Protein AF-A0A536H0C2-F1 (afdb_monomer_lite)

Sequence (198 aa):
MSSLLDKSLLNQEHESPGETRFRMLYVLREFGLEQLDAEGEGTATREAHAAYYLRLSEEANSQLHGCEQKGWRNQLEHEHDNLRAALNWWLEQANAPEAAERALRLWWALAQSRFKQPCYREGYTNVKRILAVRAGVAEAMQVKALLYAAAVLRSVDEVEQAEPLIQEALALARQMGDLPGIAFAVQNLGGVAVDQDR

Secondary structure (DSSP, 8-state):
-HHHHTTT-EEEEEEETTEEEEEEPHHHHHHHHHHHHHTT-HHHHHHHHHHHHHHHHHHHHHHTTSTTHHHHHHHHHHTHHHHHHHHHHHHHTTTSHHHHHHHHHHHHHHHHTT-----GGGGHHHHHHHHHHGGGS-HHHHHHHHHHHHHHHHHTT-HHHHHHHHHHHHHHHHHHT-HHHHHHHHHHHHHHHHHHT-

Structure (mmCIF, N/CA/C/O backbone):
data_AF-A0A536H0C2-F1
#
_entry.id   AF-A0A536H0C2-F1
#
loop_
_atom_site.group_PDB
_atom_site.id
_atom_site.type_symbol
_atom_site.label_atom_id
_atom_site.label_alt_id
_atom_site.label_comp_id
_atom_site.label_asym_id
_atom_site.label_entity_id
_atom_site.label_seq_id
_atom_site.pdbx_PDB_ins_code
_atom_site.Cartn_x
_atom_site.Cartn_y
_atom_site.Cartn_z
_atom_site.occupancy
_atom_site.B_iso_or_equiv
_atom_site.auth_seq_id
_atom_site.auth_comp_id
_atom_site.auth_asym_id
_atom_site.auth_atom_id
_atom_site.pdbx_PDB_model_num
ATOM 1 N N . MET A 1 1 ? -5.889 5.621 33.811 1.00 44.50 1 MET A N 1
ATOM 2 C CA . MET A 1 1 ? -4.822 4.881 33.100 1.00 44.50 1 MET A CA 1
ATOM 3 C C . MET A 1 1 ? -4.037 3.915 33.999 1.00 44.50 1 MET A C 1
ATOM 5 O O . MET A 1 1 ? -3.565 2.925 33.466 1.00 44.50 1 MET A O 1
ATOM 9 N N . SER A 1 2 ? -3.968 4.086 35.332 1.00 44.28 2 SER A N 1
ATOM 10 C CA . SER A 1 2 ? -3.276 3.117 36.215 1.00 44.28 2 SER A CA 1
ATOM 11 C C . SER A 1 2 ? -3.923 1.726 36.335 1.00 44.28 2 SER A C 1
ATOM 13 O O . SER A 1 2 ? -3.202 0.755 36.511 1.00 44.28 2 SER A O 1
ATOM 15 N N . SER A 1 3 ? -5.249 1.572 36.190 1.00 46.84 3 SER A N 1
ATOM 16 C CA . SER A 1 3 ? -5.895 0.269 36.466 1.00 46.84 3 SER A CA 1
ATOM 17 C C . SER A 1 3 ? -5.702 -0.810 35.386 1.00 46.84 3 SER A C 1
ATOM 19 O O . SER A 1 3 ? -6.022 -1.971 35.636 1.00 46.84 3 SER A O 1
ATOM 21 N N . LEU A 1 4 ? -5.189 -0.453 34.200 1.00 49.72 4 LEU A N 1
ATOM 22 C CA . LEU A 1 4 ? -4.886 -1.407 33.120 1.00 49.72 4 LEU A CA 1
ATOM 23 C C . LEU A 1 4 ? -3.462 -1.981 33.224 1.00 49.72 4 LEU A C 1
ATOM 25 O O . LEU A 1 4 ? -3.242 -3.123 32.827 1.00 49.72 4 LEU A O 1
ATOM 29 N N . LEU A 1 5 ? -2.528 -1.223 33.811 1.00 49.69 5 LEU A N 1
ATOM 30 C CA . LEU A 1 5 ? -1.167 -1.677 34.121 1.00 49.69 5 LEU A CA 1
ATOM 31 C C . LEU A 1 5 ? -1.160 -2.685 35.283 1.00 49.69 5 LEU A C 1
ATOM 33 O O . LEU A 1 5 ? -0.494 -3.713 35.197 1.00 49.69 5 LEU A O 1
ATOM 37 N N . ASP A 1 6 ? -1.990 -2.460 36.307 1.00 46.84 6 ASP A N 1
ATOM 38 C CA . ASP A 1 6 ? -2.086 -3.335 37.491 1.00 46.84 6 ASP A CA 1
ATOM 39 C C . ASP A 1 6 ? -2.669 -4.732 37.208 1.00 46.84 6 ASP A C 1
ATOM 41 O O . ASP A 1 6 ? -2.582 -5.624 38.050 1.00 46.84 6 ASP A O 1
ATOM 45 N N . LYS A 1 7 ? -3.266 -4.953 36.028 1.00 47.22 7 LYS A N 1
ATOM 46 C CA . LYS A 1 7 ? -3.882 -6.240 35.654 1.00 47.22 7 LYS A CA 1
ATOM 47 C C . LYS A 1 7 ? -3.058 -7.076 34.671 1.00 47.22 7 LYS A 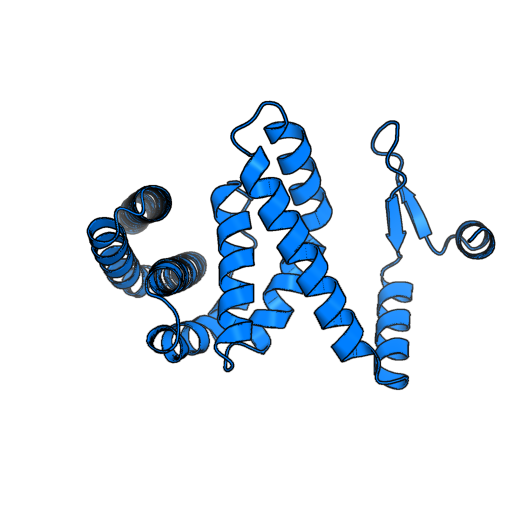C 1
ATOM 49 O O . LYS A 1 7 ? -3.547 -8.107 34.222 1.00 47.22 7 LYS A O 1
ATOM 54 N N . SER A 1 8 ? -1.829 -6.665 34.335 1.00 52.94 8 SER A N 1
ATOM 55 C CA . SER A 1 8 ? -0.966 -7.382 33.373 1.00 52.94 8 SER A CA 1
ATOM 56 C C . SER A 1 8 ? -1.607 -7.558 31.978 1.00 52.94 8 SER A C 1
ATOM 58 O O . SER A 1 8 ? -1.300 -8.489 31.240 1.00 52.94 8 SER A O 1
ATOM 60 N N . LEU A 1 9 ? -2.534 -6.661 31.611 1.00 52.28 9 LEU A N 1
ATOM 61 C CA . LEU A 1 9 ? -3.263 -6.693 30.331 1.00 52.28 9 LEU A CA 1
ATOM 62 C C . LEU A 1 9 ? -2.503 -5.949 29.213 1.00 52.28 9 LEU A C 1
ATOM 64 O O . LEU A 1 9 ? -2.776 -6.138 28.028 1.00 52.28 9 LEU A O 1
ATOM 68 N N . LEU A 1 10 ? -1.531 -5.117 29.590 1.00 54.34 10 LEU A N 1
ATOM 69 C CA . LEU A 1 10 ? -0.637 -4.390 28.697 1.00 54.34 10 LEU A CA 1
ATOM 70 C C . LEU A 1 10 ? 0.802 -4.631 29.156 1.00 54.34 10 LEU A C 1
ATOM 72 O O . LEU A 1 10 ? 1.128 -4.364 30.313 1.00 54.34 10 LEU A O 1
ATOM 76 N N . ASN A 1 11 ? 1.659 -5.103 28.256 1.00 57.19 11 ASN A N 1
ATOM 77 C CA . ASN A 1 11 ? 3.092 -5.176 28.512 1.00 57.19 11 ASN A CA 1
ATOM 78 C C . ASN A 1 11 ? 3.717 -3.830 28.165 1.00 57.19 11 ASN A C 1
ATOM 80 O O . ASN A 1 11 ? 3.627 -3.380 27.022 1.00 57.19 11 ASN A O 1
ATOM 84 N N . GLN A 1 12 ? 4.328 -3.188 29.156 1.00 58.88 12 GLN A N 1
ATOM 85 C CA . GLN A 1 12 ? 5.111 -1.981 28.944 1.00 58.88 12 GLN A CA 1
ATOM 86 C C . GLN A 1 12 ? 6.481 -2.384 28.391 1.00 58.88 12 GLN A C 1
ATOM 88 O O . GLN A 1 12 ? 7.277 -3.006 29.093 1.00 58.88 12 GLN A O 1
ATOM 93 N N . GLU A 1 13 ? 6.745 -2.065 27.129 1.00 58.94 13 GLU A N 1
ATOM 94 C CA . GLU A 1 13 ? 8.053 -2.283 26.511 1.00 58.94 13 GLU A CA 1
ATOM 95 C C . GLU A 1 13 ? 8.853 -0.973 26.606 1.00 58.94 13 GLU A C 1
ATOM 97 O O . GLU A 1 13 ? 8.423 0.084 26.137 1.00 58.94 13 GLU A O 1
ATOM 102 N N . HIS A 1 14 ? 10.003 -1.032 27.286 1.00 53.38 14 HIS A N 1
ATOM 103 C CA . HIS A 1 14 ? 10.960 0.070 27.389 1.00 53.38 14 HIS A CA 1
ATOM 104 C C . HIS A 1 14 ? 12.070 -0.137 26.355 1.00 53.38 14 HIS A C 1
ATOM 106 O O . HIS A 1 14 ? 13.132 -0.666 26.675 1.00 53.38 14 HIS A O 1
ATOM 112 N N . GLU A 1 15 ? 11.819 0.246 25.105 1.00 54.66 15 GLU A N 1
ATOM 113 C CA . GLU A 1 15 ? 12.792 0.064 24.017 1.00 54.66 15 GLU A CA 1
ATOM 114 C C . GLU A 1 15 ? 13.787 1.234 23.890 1.00 54.66 15 GLU A C 1
ATOM 116 O O . GLU A 1 15 ? 14.869 1.061 23.331 1.00 54.66 15 GLU A O 1
ATOM 121 N N . SER A 1 16 ? 13.482 2.424 24.430 1.00 50.09 16 SER A N 1
ATOM 122 C CA . SER A 1 16 ? 14.391 3.588 24.456 1.00 50.09 16 SER A CA 1
ATOM 123 C C . SER A 1 16 ? 13.986 4.637 25.508 1.00 50.09 16 SER A C 1
ATOM 125 O O . SER A 1 16 ? 12.831 4.657 25.941 1.00 50.09 16 SER A O 1
ATOM 127 N N . PRO A 1 17 ? 14.898 5.533 25.948 1.00 41.31 17 PRO A N 1
ATOM 128 C CA . PRO A 1 17 ? 14.557 6.586 26.901 1.00 41.31 17 PRO A CA 1
ATOM 129 C C . PRO A 1 17 ? 13.580 7.581 26.256 1.00 41.31 17 PRO A C 1
ATOM 131 O O . PRO A 1 17 ? 13.972 8.351 25.386 1.00 41.31 17 PRO A O 1
ATOM 134 N N . GLY A 1 18 ? 12.316 7.568 26.688 1.00 53.44 18 GLY A N 1
ATOM 135 C CA . GLY A 1 18 ? 11.298 8.552 26.291 1.00 53.44 18 GLY A CA 1
ATOM 136 C C . GLY A 1 18 ? 10.056 7.983 25.602 1.00 53.44 18 GLY A C 1
ATOM 137 O O . GLY A 1 18 ? 9.013 8.628 25.652 1.00 53.44 18 GLY A O 1
ATOM 138 N N . GLU A 1 19 ? 10.110 6.768 25.050 1.00 51.31 19 GLU A N 1
ATOM 139 C CA . GLU A 1 19 ? 8.932 6.101 24.480 1.00 51.31 19 GLU A CA 1
ATOM 140 C C . GLU A 1 19 ? 8.457 4.979 25.402 1.00 51.31 19 GLU A C 1
ATOM 142 O O . GLU A 1 19 ? 9.145 3.988 25.636 1.00 51.31 19 GLU A O 1
ATOM 147 N N . THR A 1 20 ? 7.258 5.157 25.956 1.00 53.91 20 THR A N 1
ATOM 148 C CA . THR A 1 20 ? 6.536 4.084 26.638 1.00 53.91 20 THR A CA 1
ATOM 149 C C . THR A 1 20 ? 5.579 3.459 25.640 1.00 53.91 20 THR A C 1
ATOM 151 O O . THR A 1 20 ? 4.589 4.088 25.264 1.00 53.91 20 THR A O 1
ATOM 154 N N . ARG A 1 21 ? 5.862 2.223 25.226 1.00 61.22 21 ARG A N 1
ATOM 155 C CA . ARG A 1 21 ? 4.958 1.446 24.379 1.00 61.22 21 ARG A CA 1
ATOM 156 C C . ARG A 1 21 ? 4.201 0.422 25.198 1.00 61.22 21 ARG A C 1
ATOM 158 O O . ARG A 1 21 ? 4.721 -0.146 26.156 1.00 61.22 21 ARG A O 1
ATOM 165 N N . PHE A 1 22 ? 2.962 0.192 24.790 1.00 62.91 22 PHE A N 1
ATOM 166 C CA . PHE A 1 22 ? 2.101 -0.818 25.377 1.00 62.91 22 PHE A CA 1
ATOM 167 C C . PHE A 1 22 ? 1.797 -1.866 24.319 1.00 62.91 22 PHE A C 1
ATOM 169 O O . PHE A 1 22 ? 1.131 -1.573 23.328 1.00 62.91 22 PHE A O 1
ATOM 176 N N . ARG A 1 23 ? 2.247 -3.099 24.543 1.00 66.62 23 ARG A N 1
ATOM 177 C CA . ARG A 1 23 ? 1.815 -4.241 23.745 1.00 66.62 23 ARG A CA 1
ATOM 178 C C . ARG A 1 23 ? 0.614 -4.886 24.415 1.00 66.62 23 ARG A C 1
ATOM 180 O O . ARG A 1 23 ? 0.699 -5.347 25.553 1.00 66.62 23 ARG A O 1
ATOM 187 N N . MET A 1 24 ? -0.510 -4.917 23.712 1.00 69.06 24 MET A N 1
ATOM 188 C CA . MET A 1 24 ? -1.701 -5.623 24.175 1.00 69.06 24 MET A CA 1
ATOM 189 C C . MET A 1 24 ? -1.556 -7.123 23.899 1.00 69.06 24 MET A C 1
ATOM 191 O O . MET A 1 24 ? -1.081 -7.519 22.832 1.00 69.06 24 MET A O 1
ATOM 195 N N . LEU A 1 25 ? -1.954 -7.972 24.851 1.00 74.00 25 LEU A N 1
ATOM 196 C CA . LEU A 1 25 ? -2.008 -9.416 24.606 1.00 74.00 25 LEU A CA 1
ATOM 197 C C . LEU A 1 25 ? -3.056 -9.715 23.528 1.00 74.00 25 LEU A C 1
ATOM 199 O O . LEU A 1 25 ? -4.128 -9.111 23.516 1.00 74.00 25 LEU A O 1
ATOM 203 N N . TYR A 1 26 ? -2.769 -10.695 22.670 1.00 67.38 26 TYR A N 1
ATOM 204 C CA . TYR A 1 26 ? -3.636 -11.092 21.555 1.00 67.38 26 TYR A CA 1
ATOM 205 C C . TYR A 1 26 ? -5.107 -11.282 21.972 1.00 67.38 26 TYR A C 1
ATOM 207 O O . TYR A 1 26 ? -5.998 -10.732 21.340 1.00 67.38 26 TYR A O 1
ATOM 215 N N . VAL A 1 27 ? -5.357 -11.952 23.100 1.00 70.62 27 VAL A N 1
ATOM 216 C CA . VAL A 1 27 ? -6.717 -12.232 23.601 1.00 70.62 27 VAL A CA 1
ATOM 217 C C . VAL A 1 27 ? -7.501 -10.959 23.949 1.00 70.62 27 VAL A C 1
ATOM 219 O O . VAL A 1 27 ? -8.699 -10.884 23.706 1.00 70.62 27 VAL A O 1
ATOM 222 N N . LEU A 1 28 ? -6.837 -9.934 24.490 1.00 74.31 28 LEU A N 1
ATOM 223 C CA . LEU A 1 28 ? -7.481 -8.648 24.788 1.00 74.31 28 LEU A CA 1
ATOM 224 C C . LEU A 1 28 ? -7.745 -7.833 23.531 1.00 74.31 28 LEU A C 1
ATOM 226 O O . LEU A 1 28 ? -8.726 -7.097 23.488 1.00 74.31 28 LEU A O 1
ATOM 230 N N . ARG A 1 29 ? -6.882 -7.965 22.521 1.00 74.56 29 ARG A N 1
ATOM 231 C CA . ARG A 1 29 ? -7.095 -7.334 21.222 1.00 74.56 29 ARG A CA 1
ATOM 232 C C . ARG A 1 29 ? -8.330 -7.917 20.543 1.00 74.56 29 ARG A C 1
ATOM 234 O O . ARG A 1 29 ? -9.166 -7.142 20.102 1.00 74.56 29 ARG A O 1
ATOM 241 N N . GLU A 1 30 ? -8.455 -9.243 20.507 1.00 74.94 30 GLU A N 1
ATOM 242 C CA . GLU A 1 30 ? -9.633 -9.918 19.943 1.00 74.94 30 GLU A CA 1
ATOM 243 C C . GLU A 1 30 ? -10.906 -9.495 20.682 1.00 74.94 30 GLU A C 1
ATOM 245 O O . GLU A 1 30 ? -11.841 -9.013 20.054 1.00 74.94 30 GLU A O 1
ATOM 250 N N . PHE A 1 31 ? -10.898 -9.534 22.020 1.00 76.06 31 PHE A N 1
ATOM 251 C CA . PHE A 1 31 ? -12.035 -9.072 22.818 1.00 76.06 31 PHE A CA 1
ATOM 252 C C . PHE A 1 31 ? -12.370 -7.593 22.565 1.00 76.06 31 PHE A C 1
ATOM 254 O O . PHE A 1 31 ? -13.531 -7.229 22.423 1.00 76.06 31 PHE A O 1
ATOM 261 N N . GLY A 1 32 ? -11.364 -6.719 22.476 1.00 78.38 32 GLY A N 1
ATOM 262 C CA . GLY A 1 32 ? -11.572 -5.305 22.165 1.00 78.38 32 GLY A CA 1
ATOM 263 C C . GLY A 1 32 ? -12.182 -5.086 20.779 1.00 78.38 32 GLY A C 1
ATOM 264 O O . GLY A 1 32 ? -13.056 -4.237 20.630 1.00 78.38 32 GLY A O 1
ATOM 265 N N . LEU A 1 33 ? -11.760 -5.861 19.777 1.00 79.94 33 LEU A N 1
ATOM 266 C CA . LEU A 1 33 ? -12.337 -5.822 18.432 1.00 79.94 33 LEU A CA 1
ATOM 267 C C . LEU A 1 33 ? -13.788 -6.318 18.428 1.00 79.94 33 LEU A C 1
ATOM 269 O O . LEU A 1 33 ? -14.642 -5.653 17.848 1.00 79.94 33 LEU A O 1
ATOM 273 N N . GLU A 1 34 ? -14.081 -7.416 19.128 1.00 80.75 34 GLU A N 1
ATOM 274 C CA . GLU A 1 34 ? -15.447 -7.931 19.292 1.00 80.75 34 GLU A CA 1
ATOM 275 C C . GLU A 1 34 ? -16.366 -6.903 19.960 1.00 80.75 34 GLU A C 1
ATOM 277 O O . GLU A 1 34 ? -17.490 -6.694 19.508 1.00 80.75 34 GLU A O 1
ATOM 282 N N . GLN A 1 35 ? -15.882 -6.213 20.997 1.00 85.19 35 GLN A N 1
ATOM 283 C CA . GLN A 1 35 ? -16.644 -5.162 21.672 1.00 85.19 35 GLN A CA 1
ATOM 284 C C . GLN A 1 35 ? -16.890 -3.954 20.762 1.00 85.19 35 GLN A C 1
ATOM 286 O O . GLN A 1 35 ? -18.015 -3.465 20.698 1.00 85.19 35 GLN A O 1
ATOM 291 N N . LEU A 1 36 ? -15.876 -3.503 20.016 1.00 86.38 36 LEU A N 1
ATOM 292 C CA . LEU A 1 36 ? -16.033 -2.414 19.048 1.00 86.38 36 LEU A CA 1
ATOM 293 C C . LEU A 1 36 ? -17.045 -2.764 17.953 1.00 86.38 36 LEU A C 1
ATOM 295 O O . LEU A 1 36 ? -17.821 -1.905 17.538 1.00 86.38 36 LEU A O 1
ATOM 299 N N . ASP A 1 37 ? -17.045 -4.007 17.473 1.00 85.12 37 ASP A N 1
ATOM 300 C CA . ASP A 1 37 ? -18.019 -4.461 16.482 1.00 85.12 37 ASP A CA 1
ATOM 301 C C . ASP A 1 37 ? -19.426 -4.591 17.104 1.00 85.12 37 ASP A C 1
ATOM 303 O O . ASP A 1 37 ? -20.404 -4.178 16.480 1.00 85.12 37 ASP A O 1
ATOM 307 N N . ALA A 1 38 ? -19.544 -5.065 18.351 1.00 85.00 38 ALA A N 1
ATOM 308 C CA . A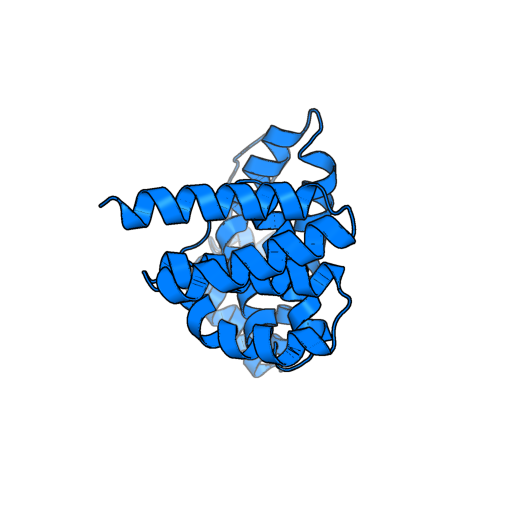LA A 1 38 ? -20.814 -5.141 19.082 1.00 85.00 38 ALA A CA 1
ATOM 309 C C . ALA A 1 38 ? -21.434 -3.759 19.365 1.00 85.00 38 ALA A C 1
ATOM 311 O O . ALA A 1 38 ? -22.657 -3.614 19.348 1.00 85.00 38 ALA A O 1
ATOM 312 N N . GLU A 1 39 ? -20.601 -2.744 19.594 1.00 89.38 39 GLU A N 1
ATOM 313 C CA . GLU A 1 39 ? -21.014 -1.352 19.816 1.00 89.38 39 GLU A CA 1
ATOM 314 C C . GLU A 1 39 ? -21.175 -0.562 18.500 1.00 89.38 39 GLU A C 1
ATOM 316 O O . GLU A 1 39 ? -21.637 0.578 18.505 1.00 89.38 39 GLU A O 1
ATOM 321 N N . GLY A 1 40 ? -20.851 -1.170 17.351 1.00 87.38 40 GLY A N 1
ATOM 322 C CA . GLY A 1 40 ? -20.954 -0.543 16.029 1.00 87.38 40 GLY A CA 1
ATOM 323 C C . GLY A 1 40 ? -19.854 0.484 15.724 1.00 87.38 40 GLY A C 1
ATOM 324 O O . GLY A 1 40 ? -19.921 1.178 14.709 1.00 87.38 40 GLY A O 1
ATOM 325 N N . GLU A 1 41 ? -18.824 0.573 16.565 1.00 90.31 41 GLU A N 1
ATOM 326 C CA . GLU A 1 41 ? -17.703 1.508 16.430 1.00 90.31 41 GLU A CA 1
ATOM 327 C C . GLU A 1 41 ? -16.553 0.955 15.572 1.00 90.31 41 GLU A C 1
ATOM 329 O O . GLU A 1 41 ? -15.689 1.711 15.126 1.00 90.31 41 GLU A O 1
ATOM 334 N N . GLY A 1 42 ? -16.541 -0.350 15.281 1.00 89.06 42 GLY A N 1
ATOM 335 C CA . GLY A 1 42 ? -15.428 -1.021 14.599 1.00 89.06 42 GLY A CA 1
ATOM 336 C C . GLY A 1 42 ? -15.005 -0.380 13.272 1.00 89.06 42 GLY A C 1
ATOM 337 O O . GLY A 1 42 ? -13.812 -0.202 13.021 1.00 89.06 42 GLY A O 1
ATOM 338 N N . THR A 1 43 ? -15.955 0.036 12.428 1.00 90.56 43 THR A N 1
ATOM 339 C CA . THR A 1 43 ? -15.654 0.725 11.156 1.00 90.56 43 THR A CA 1
ATOM 340 C C . THR A 1 43 ? -14.989 2.083 11.378 1.00 90.56 43 THR A C 1
ATOM 342 O O . THR A 1 43 ? -13.979 2.382 10.742 1.00 90.56 43 THR A O 1
ATOM 345 N N . ALA A 1 44 ? -15.521 2.897 12.294 1.00 91.50 44 ALA A N 1
ATOM 346 C CA . ALA A 1 44 ? -14.970 4.218 12.588 1.00 91.50 44 ALA A CA 1
ATOM 347 C C . ALA A 1 44 ? -13.566 4.109 13.203 1.00 91.50 44 ALA A C 1
ATOM 349 O O . ALA A 1 44 ? -12.663 4.854 12.818 1.00 91.50 44 ALA A O 1
ATOM 350 N N . THR A 1 45 ? -13.353 3.135 14.091 1.00 91.25 45 THR A N 1
ATOM 351 C CA . THR A 1 45 ? -12.049 2.882 14.711 1.00 91.25 45 THR A CA 1
ATOM 352 C C . THR A 1 45 ? -11.017 2.403 13.691 1.00 91.25 45 THR A C 1
ATOM 354 O O . THR A 1 45 ? -9.888 2.897 13.695 1.00 91.25 45 THR A O 1
ATOM 357 N N . ARG A 1 46 ? -11.383 1.493 12.774 1.00 92.06 46 ARG A N 1
ATOM 358 C CA . ARG A 1 46 ? -10.483 1.035 11.699 1.00 92.06 46 ARG A CA 1
ATOM 359 C C . ARG A 1 46 ? -10.116 2.164 10.733 1.00 92.06 46 ARG A C 1
ATOM 361 O O . ARG A 1 46 ? -8.941 2.290 10.389 1.00 92.06 46 ARG A O 1
ATOM 368 N N . GLU A 1 47 ? -11.063 3.035 10.378 1.00 94.69 47 GLU A N 1
ATOM 369 C CA . GLU A 1 47 ? -10.776 4.219 9.553 1.00 94.69 47 GLU A CA 1
ATOM 370 C C . GLU A 1 47 ? -9.851 5.208 10.274 1.00 94.69 47 GLU A C 1
ATOM 372 O O . GLU A 1 47 ? -8.877 5.676 9.687 1.00 94.69 47 GLU A O 1
ATOM 377 N N . ALA A 1 48 ? -10.095 5.490 11.558 1.00 94.56 48 ALA A N 1
ATOM 378 C CA . ALA A 1 48 ? -9.237 6.372 12.349 1.00 94.56 48 ALA A CA 1
ATOM 379 C C . ALA A 1 48 ? -7.809 5.816 12.487 1.00 94.56 48 ALA A C 1
ATOM 381 O O . ALA A 1 48 ? -6.834 6.555 12.326 1.00 94.56 48 ALA A O 1
ATOM 382 N N . HIS A 1 49 ? -7.685 4.510 12.734 1.00 95.25 49 HIS A N 1
ATOM 383 C CA . HIS A 1 49 ? -6.409 3.800 12.765 1.00 95.25 49 HIS A CA 1
ATOM 384 C C . HIS A 1 49 ? -5.684 3.904 11.418 1.00 95.25 49 HIS A C 1
ATOM 386 O O . HIS A 1 49 ? -4.529 4.330 11.370 1.00 95.25 49 HIS A O 1
ATOM 392 N N . ALA A 1 50 ? -6.357 3.574 10.312 1.00 95.25 50 ALA A N 1
ATOM 393 C CA . ALA A 1 50 ? -5.754 3.651 8.989 1.00 95.25 50 ALA A CA 1
ATOM 394 C C . ALA A 1 50 ? -5.293 5.083 8.667 1.00 95.25 50 ALA A C 1
ATOM 396 O O . ALA A 1 50 ? -4.140 5.294 8.284 1.00 95.25 50 ALA A O 1
ATOM 397 N N . ALA A 1 51 ? -6.144 6.082 8.925 1.00 96.69 51 ALA A N 1
ATOM 398 C CA . ALA A 1 51 ? -5.834 7.497 8.731 1.00 96.69 51 ALA A CA 1
ATOM 399 C C . ALA A 1 51 ? -4.638 7.977 9.571 1.00 96.69 51 ALA A C 1
ATOM 401 O O . ALA A 1 51 ? -3.844 8.796 9.103 1.00 96.69 51 ALA A O 1
ATOM 402 N N . TYR A 1 52 ? -4.481 7.482 10.802 1.00 96.44 52 TYR A N 1
ATOM 403 C CA . TYR A 1 52 ? -3.301 7.761 11.621 1.00 96.44 52 TYR A CA 1
ATOM 404 C C . TYR A 1 52 ? -2.024 7.221 10.966 1.00 96.44 52 TYR A C 1
ATOM 406 O O . TYR A 1 52 ? -1.067 7.974 10.786 1.00 96.44 52 TYR A O 1
ATOM 414 N N . TYR A 1 53 ? -2.032 5.958 10.541 1.00 94.25 53 TYR A N 1
ATOM 415 C CA . TYR A 1 53 ? -0.853 5.315 9.963 1.00 94.25 53 TYR A CA 1
ATOM 416 C C . TYR A 1 53 ? -0.476 5.839 8.573 1.00 94.25 53 TYR A C 1
ATOM 418 O O . TYR A 1 53 ? 0.712 5.901 8.255 1.00 94.25 53 TYR A O 1
ATOM 426 N N . LEU A 1 54 ? -1.440 6.313 7.776 1.00 94.50 54 LEU A N 1
ATOM 427 C CA . LEU A 1 54 ? -1.132 7.081 6.565 1.00 94.50 54 LEU A CA 1
ATOM 428 C C . LEU A 1 54 ? -0.349 8.348 6.899 1.00 94.50 54 LEU A C 1
ATOM 430 O O . LEU A 1 54 ? 0.724 8.553 6.336 1.00 94.50 54 LEU A O 1
ATOM 434 N N . ARG A 1 55 ? -0.833 9.159 7.848 1.00 94.50 55 ARG A N 1
ATOM 435 C CA . ARG A 1 55 ? -0.137 10.391 8.250 1.00 94.50 55 ARG A CA 1
ATOM 436 C C . ARG A 1 55 ? 1.270 10.107 8.767 1.00 94.50 55 ARG A C 1
ATOM 438 O O . ARG A 1 55 ? 2.204 10.765 8.323 1.00 94.50 55 ARG A O 1
ATOM 445 N N . LEU A 1 56 ? 1.424 9.096 9.626 1.00 92.44 56 LEU A N 1
ATOM 446 C CA . LEU A 1 56 ? 2.731 8.674 10.138 1.00 92.44 56 LEU A CA 1
ATOM 447 C C . LEU A 1 56 ? 3.688 8.300 8.996 1.00 92.44 56 LEU A C 1
ATOM 449 O O . LEU A 1 56 ? 4.847 8.706 8.995 1.00 92.44 56 LEU A O 1
ATOM 453 N N . SER A 1 57 ? 3.204 7.550 8.000 1.00 89.94 57 SER A N 1
ATOM 454 C CA . SER A 1 57 ? 4.024 7.136 6.857 1.00 89.94 57 SER A CA 1
ATOM 455 C C . SER A 1 57 ? 4.447 8.312 5.966 1.00 89.94 57 SER A C 1
ATOM 457 O O . SER A 1 57 ? 5.574 8.341 5.469 1.00 89.94 57 SER A O 1
ATOM 459 N N . GLU A 1 58 ? 3.576 9.306 5.788 1.00 90.19 58 GLU A N 1
ATOM 460 C CA . GLU A 1 58 ? 3.863 10.502 4.990 1.00 90.19 58 GLU A CA 1
ATOM 461 C C . GLU A 1 58 ? 4.858 11.427 5.693 1.00 90.19 58 GLU A C 1
ATOM 463 O O . GLU A 1 58 ? 5.782 11.937 5.055 1.00 90.19 58 GLU A O 1
ATOM 468 N N . GLU A 1 59 ? 4.717 11.582 7.011 1.00 89.75 59 GLU A N 1
ATOM 469 C CA . GLU A 1 59 ? 5.674 12.302 7.847 1.00 89.75 59 GLU A CA 1
ATOM 470 C C . GLU A 1 59 ? 7.051 11.636 7.792 1.00 89.75 59 GLU A C 1
ATOM 472 O O . GLU A 1 59 ? 8.038 12.295 7.452 1.00 89.75 59 GLU A O 1
ATOM 477 N N . ALA A 1 60 ? 7.102 10.315 7.992 1.00 86.62 60 ALA A N 1
ATOM 478 C CA . ALA A 1 60 ? 8.331 9.547 7.868 1.00 86.62 60 ALA A CA 1
ATOM 479 C C . ALA A 1 60 ? 8.983 9.765 6.494 1.00 86.62 60 ALA A C 1
ATOM 481 O O . ALA A 1 60 ? 10.172 10.069 6.417 1.00 86.62 60 ALA A O 1
ATOM 482 N N . ASN A 1 61 ? 8.212 9.696 5.402 1.00 82.56 61 ASN A N 1
ATOM 483 C CA . ASN A 1 61 ? 8.745 9.853 4.048 1.00 82.56 61 ASN A CA 1
ATOM 484 C C . ASN A 1 61 ? 9.436 11.203 3.805 1.00 82.56 61 ASN A C 1
ATOM 486 O O . ASN A 1 61 ? 10.441 11.252 3.097 1.00 82.56 61 ASN A O 1
ATOM 490 N N . SER A 1 62 ? 8.955 12.280 4.430 1.00 82.19 62 SER A N 1
ATOM 491 C CA . SER A 1 62 ? 9.614 13.591 4.362 1.00 82.19 62 SER A CA 1
ATOM 492 C C . SER A 1 62 ? 10.982 13.620 5.062 1.00 82.19 62 SER A C 1
ATOM 494 O O . SER A 1 62 ? 11.883 14.337 4.629 1.00 82.19 62 SER A O 1
ATOM 496 N N . GLN A 1 63 ? 11.168 12.788 6.091 1.00 83.19 63 GLN A N 1
ATOM 497 C CA . GLN A 1 63 ? 12.373 12.741 6.924 1.00 83.19 63 GLN A CA 1
ATOM 498 C C . GLN A 1 63 ? 13.351 11.623 6.531 1.00 83.19 63 GLN A C 1
ATOM 500 O O . GLN A 1 63 ? 14.505 11.606 6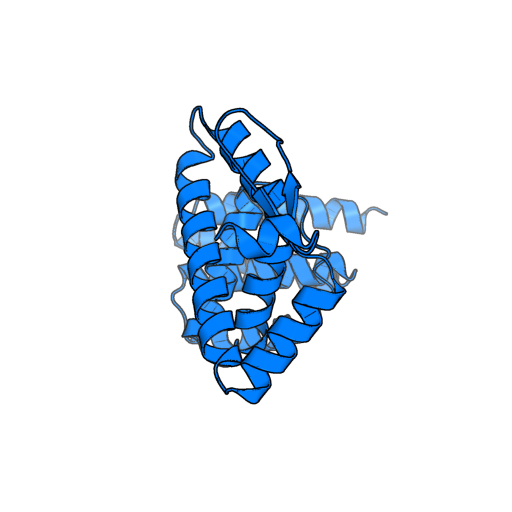.968 1.00 83.19 63 GLN A O 1
ATOM 505 N N . LEU A 1 64 ? 12.941 10.702 5.653 1.00 73.88 64 LEU A N 1
ATOM 506 C CA . LEU A 1 64 ? 13.758 9.567 5.206 1.00 73.88 64 LEU A CA 1
ATOM 507 C C . LEU A 1 64 ? 14.961 9.950 4.329 1.00 73.88 64 LEU A C 1
ATOM 509 O O . LEU A 1 64 ? 15.809 9.097 4.053 1.00 73.88 64 LEU A O 1
ATOM 513 N N . HIS A 1 65 ? 15.074 11.215 3.933 1.00 70.88 65 HIS A N 1
ATOM 514 C CA . HIS A 1 65 ? 16.246 11.769 3.248 1.00 70.88 65 HIS A CA 1
ATOM 515 C C . HIS A 1 65 ? 17.108 12.668 4.154 1.00 70.88 65 HIS A C 1
ATOM 517 O O . HIS A 1 65 ? 18.118 13.202 3.698 1.00 70.88 65 HIS A O 1
ATOM 523 N N . GLY A 1 66 ? 16.725 12.827 5.426 1.00 77.69 66 GLY A N 1
ATOM 524 C CA . GLY A 1 66 ? 17.399 13.667 6.415 1.00 77.69 66 GLY A CA 1
ATOM 525 C C . GLY A 1 66 ? 18.226 12.888 7.444 1.00 77.69 66 GLY A C 1
ATOM 526 O O . GLY A 1 66 ? 18.387 11.668 7.375 1.00 77.69 66 GLY A O 1
ATOM 527 N N . CYS A 1 67 ? 18.749 13.605 8.441 1.00 82.06 67 CYS A N 1
ATOM 528 C CA . CYS A 1 67 ? 19.554 13.035 9.528 1.00 82.06 67 CYS A CA 1
ATOM 529 C C . CYS A 1 67 ? 18.771 12.059 10.427 1.00 82.06 67 CYS A C 1
ATOM 531 O O . CYS A 1 67 ? 19.368 11.166 11.028 1.00 82.06 67 CYS A O 1
ATOM 533 N N . GLU A 1 68 ? 17.442 12.178 10.474 1.00 81.94 68 GLU A N 1
ATOM 534 C CA . GLU A 1 68 ? 16.567 11.329 11.290 1.00 81.94 68 GLU A CA 1
ATOM 535 C C . GLU A 1 68 ? 16.164 10.012 10.608 1.00 81.94 68 GLU A C 1
ATOM 537 O O . GLU A 1 68 ? 15.458 9.199 11.205 1.00 81.94 68 GLU A O 1
ATOM 542 N N . GLN A 1 69 ? 16.651 9.744 9.389 1.00 82.06 69 GLN A N 1
ATOM 543 C CA . GLN A 1 69 ? 16.285 8.567 8.591 1.00 82.06 69 GLN A CA 1
ATOM 544 C C . GLN A 1 69 ? 16.343 7.248 9.383 1.00 82.06 69 GLN A C 1
ATOM 546 O O . GLN A 1 69 ? 15.522 6.354 9.177 1.00 82.06 69 GLN A O 1
ATOM 551 N N . LYS A 1 70 ? 17.337 7.073 10.264 1.00 82.31 70 LYS A N 1
ATOM 552 C CA . LYS A 1 70 ? 17.469 5.844 11.064 1.00 82.31 70 LYS A CA 1
ATOM 553 C C . LYS A 1 70 ? 16.355 5.713 12.110 1.00 82.31 70 LYS A C 1
ATOM 555 O O . LYS A 1 70 ? 15.821 4.619 12.254 1.00 82.31 70 LYS A O 1
ATOM 560 N N . GLY A 1 71 ? 16.004 6.802 12.795 1.00 85.75 71 GLY A N 1
ATOM 561 C CA . GLY A 1 71 ? 14.924 6.815 13.785 1.00 85.75 71 GLY A CA 1
ATOM 562 C C . GLY A 1 71 ? 13.583 6.484 13.138 1.00 85.75 71 GLY A C 1
ATOM 563 O O . GLY A 1 71 ? 12.918 5.544 13.558 1.00 85.75 71 GLY A O 1
ATOM 564 N N . TRP A 1 72 ? 13.272 7.151 12.025 1.00 87.81 72 TRP A N 1
ATOM 565 C CA . TRP A 1 72 ? 12.045 6.903 11.267 1.00 87.81 72 TRP A CA 1
ATOM 566 C C . TRP A 1 72 ? 11.955 5.485 10.702 1.00 87.81 72 TRP A C 1
ATOM 568 O O . TRP A 1 72 ? 10.904 4.858 10.797 1.00 87.81 72 TRP A O 1
ATOM 578 N N . ARG A 1 73 ? 13.051 4.927 10.166 1.00 82.38 73 ARG A N 1
ATOM 579 C CA . ARG A 1 73 ? 13.058 3.521 9.716 1.00 82.38 73 ARG A CA 1
ATOM 580 C C . ARG A 1 73 ? 12.786 2.553 10.856 1.00 82.38 73 ARG A C 1
ATOM 582 O O . ARG A 1 73 ? 11.958 1.665 10.689 1.00 82.38 73 ARG A O 1
ATOM 589 N N . ASN A 1 74 ? 13.446 2.744 11.998 1.00 83.56 74 ASN A N 1
ATOM 590 C CA . ASN A 1 74 ? 13.198 1.916 13.170 1.00 83.56 74 ASN A CA 1
ATOM 591 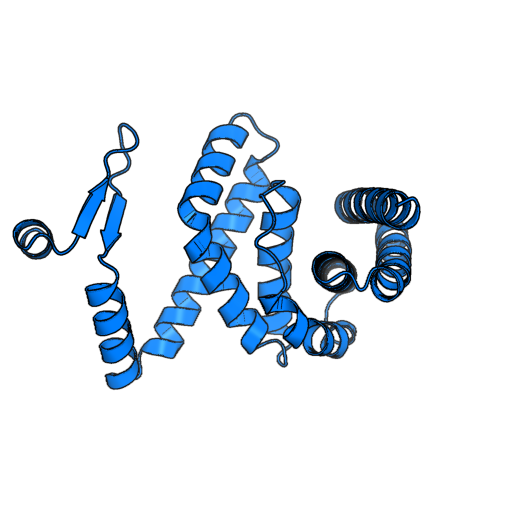C C . ASN A 1 74 ? 11.731 2.034 13.590 1.00 83.56 74 ASN A C 1
ATOM 593 O O . ASN A 1 74 ? 11.078 1.019 13.788 1.00 83.56 74 ASN A O 1
ATOM 597 N N . GLN A 1 75 ? 11.183 3.245 13.674 1.00 85.69 75 GLN A N 1
ATOM 598 C CA . GLN A 1 75 ? 9.790 3.444 14.060 1.00 85.69 75 GLN A CA 1
ATOM 599 C C . GLN A 1 75 ? 8.823 2.714 13.120 1.00 85.69 75 GLN A C 1
ATOM 601 O O . GLN A 1 75 ? 7.985 1.956 13.600 1.00 85.69 75 GLN A O 1
ATOM 606 N N . LEU A 1 76 ? 8.980 2.863 11.799 1.00 85.19 76 LEU A N 1
ATOM 607 C CA . LEU A 1 76 ? 8.168 2.136 10.817 1.00 85.19 76 LEU A CA 1
ATOM 608 C C . LEU A 1 76 ? 8.315 0.613 10.961 1.00 85.19 76 LEU A C 1
ATOM 610 O O . LEU A 1 76 ? 7.343 -0.110 10.764 1.00 85.19 76 LEU A O 1
ATOM 614 N N . GLU A 1 77 ? 9.508 0.119 11.312 1.00 83.06 77 GLU A N 1
ATOM 615 C CA . GLU A 1 77 ? 9.758 -1.317 11.503 1.00 83.06 77 GLU A CA 1
ATOM 616 C C . GLU A 1 77 ? 9.003 -1.879 12.703 1.00 83.06 77 GLU A C 1
ATOM 618 O O . GLU A 1 77 ? 8.383 -2.936 12.595 1.00 83.06 77 GLU A O 1
ATOM 623 N N . HIS A 1 78 ? 8.962 -1.137 13.807 1.00 83.56 78 HIS A N 1
ATOM 624 C CA . HIS A 1 78 ? 8.178 -1.534 14.977 1.00 83.56 78 HIS A CA 1
ATOM 625 C C . HIS A 1 78 ? 6.665 -1.423 14.727 1.00 83.56 78 HIS A C 1
ATOM 627 O O . HIS A 1 78 ? 5.892 -2.196 15.282 1.00 83.56 78 HIS A O 1
ATOM 633 N N . GLU A 1 79 ? 6.225 -0.500 13.867 1.00 87.50 79 GLU A N 1
ATOM 634 C CA . GLU A 1 79 ? 4.808 -0.303 13.526 1.00 87.50 79 GLU A CA 1
ATOM 635 C C . GLU A 1 79 ? 4.316 -1.186 12.366 1.00 87.50 79 GLU A C 1
ATOM 637 O O . GLU A 1 79 ? 3.200 -1.010 11.873 1.00 87.50 79 GLU A O 1
ATOM 642 N N . HIS A 1 80 ? 5.123 -2.149 11.918 1.00 82.69 80 HIS A N 1
ATOM 643 C CA . HIS A 1 80 ? 4.869 -2.922 10.705 1.00 82.69 80 HIS A CA 1
ATOM 644 C C . HIS A 1 80 ? 3.474 -3.559 10.634 1.00 82.69 80 HIS A C 1
ATOM 646 O O . HIS A 1 80 ? 2.777 -3.420 9.627 1.00 82.69 80 HIS A O 1
ATOM 652 N N . ASP A 1 81 ? 3.048 -4.254 11.691 1.00 83.88 81 ASP A N 1
ATOM 653 C CA . ASP A 1 81 ? 1.749 -4.932 11.700 1.00 83.88 81 ASP A CA 1
ATOM 654 C C . ASP A 1 81 ? 0.579 -3.947 11.668 1.00 83.88 81 ASP A C 1
ATOM 656 O O . ASP A 1 81 ? -0.446 -4.225 11.040 1.00 83.88 81 ASP A O 1
ATOM 660 N N . ASN A 1 82 ? 0.747 -2.775 12.279 1.00 88.94 82 ASN A N 1
ATOM 661 C CA . ASN A 1 82 ? -0.259 -1.724 12.255 1.00 88.94 82 ASN A CA 1
ATOM 662 C C . ASN A 1 82 ? -0.332 -1.059 10.871 1.00 88.94 82 ASN A C 1
ATOM 664 O O . ASN A 1 82 ? -1.421 -0.876 10.328 1.00 88.94 82 ASN A O 1
ATOM 668 N N . LEU A 1 83 ? 0.816 -0.792 10.240 1.00 89.31 83 LEU A N 1
ATOM 669 C CA . LEU A 1 83 ? 0.896 -0.295 8.861 1.00 89.31 83 LEU A CA 1
ATOM 670 C C . LEU A 1 83 ? 0.258 -1.281 7.872 1.00 89.31 83 LEU A C 1
ATOM 672 O O . LEU A 1 83 ? -0.490 -0.869 6.983 1.00 89.31 83 LEU A O 1
ATOM 676 N N . ARG A 1 84 ? 0.494 -2.587 8.047 1.00 86.50 84 ARG A N 1
ATOM 677 C CA . ARG A 1 84 ? -0.143 -3.636 7.239 1.00 86.50 84 ARG A CA 1
ATOM 678 C C . ARG A 1 84 ? -1.657 -3.665 7.444 1.00 86.50 84 ARG A C 1
ATOM 680 O O . ARG A 1 84 ? -2.394 -3.695 6.462 1.00 86.50 84 ARG A O 1
ATOM 687 N N . ALA A 1 85 ? -2.129 -3.615 8.690 1.00 89.19 85 ALA A N 1
ATOM 688 C CA . ALA A 1 85 ? -3.561 -3.581 8.988 1.00 89.19 85 ALA A CA 1
ATOM 689 C C . ALA A 1 85 ? -4.247 -2.339 8.385 1.00 89.19 85 ALA A C 1
ATOM 691 O O . ALA A 1 85 ? -5.324 -2.451 7.801 1.00 89.19 85 ALA A O 1
ATOM 692 N N . ALA A 1 86 ? -3.600 -1.172 8.464 1.00 92.94 86 ALA A N 1
ATOM 693 C CA . ALA A 1 86 ? -4.067 0.066 7.845 1.00 92.94 86 ALA A CA 1
ATOM 694 C C . ALA A 1 86 ? -4.147 -0.035 6.313 1.00 92.94 86 ALA A C 1
ATOM 696 O O . ALA A 1 86 ? -5.136 0.384 5.714 1.00 92.94 86 ALA A O 1
ATOM 697 N N . LEU A 1 87 ? -3.127 -0.619 5.675 1.00 90.56 87 LEU A N 1
ATOM 698 C CA . LEU A 1 87 ? -3.114 -0.825 4.229 1.00 90.56 87 LEU A CA 1
ATOM 699 C C . LEU A 1 87 ? -4.237 -1.773 3.789 1.00 90.56 87 LEU A C 1
ATOM 701 O O . LEU A 1 87 ? -4.976 -1.451 2.859 1.00 90.56 87 LEU A O 1
ATOM 705 N N . ASN A 1 88 ? -4.400 -2.905 4.478 1.00 89.88 88 ASN A N 1
ATOM 706 C CA . ASN A 1 88 ? -5.433 -3.889 4.159 1.00 89.88 88 ASN A CA 1
ATOM 707 C C . ASN A 1 88 ? -6.845 -3.301 4.288 1.00 89.88 88 ASN A C 1
ATOM 709 O O . ASN A 1 88 ? -7.659 -3.508 3.390 1.00 89.88 88 ASN A O 1
ATOM 713 N N . TRP A 1 89 ? -7.104 -2.486 5.317 1.00 92.69 89 TRP A N 1
ATOM 714 C CA . TRP A 1 89 ? -8.392 -1.809 5.504 1.00 92.69 89 TRP A CA 1
ATOM 715 C C . TRP A 1 89 ? -8.836 -1.000 4.277 1.00 92.69 89 TRP A C 1
ATOM 717 O O . TRP A 1 89 ? -9.984 -1.106 3.839 1.00 92.69 89 TRP A O 1
ATOM 727 N N . TRP A 1 90 ? -7.943 -0.201 3.684 1.00 93.06 90 TRP A N 1
ATOM 728 C CA . TRP A 1 90 ? -8.292 0.567 2.483 1.00 93.06 90 TRP A CA 1
ATOM 729 C C . TRP A 1 90 ? -8.265 -0.263 1.203 1.00 93.06 90 TRP A C 1
ATOM 731 O O . TRP A 1 90 ? -9.054 0.008 0.299 1.00 93.06 90 TRP A O 1
ATOM 741 N N . LEU A 1 91 ? -7.412 -1.289 1.116 1.00 89.94 91 LEU A N 1
ATOM 742 C CA . LEU A 1 91 ? -7.413 -2.207 -0.026 1.00 89.94 91 LEU A CA 1
ATOM 743 C C . LEU A 1 91 ? -8.728 -2.992 -0.131 1.00 89.94 91 LEU A C 1
ATOM 745 O O . LEU A 1 91 ? -9.254 -3.160 -1.232 1.00 89.94 91 LEU A O 1
ATOM 749 N N . GLU A 1 92 ? -9.305 -3.412 0.995 1.00 90.00 92 GLU A N 1
ATOM 750 C CA . GLU A 1 92 ? -10.627 -4.052 1.047 1.00 90.00 92 GLU A CA 1
ATOM 751 C C . GLU A 1 92 ? -11.742 -3.134 0.519 1.00 90.00 92 GLU A C 1
ATOM 753 O O . GLU A 1 92 ? -12.725 -3.605 -0.056 1.00 90.00 92 GLU A O 1
ATOM 758 N N . GLN A 1 93 ? -11.549 -1.819 0.636 1.00 90.38 93 GLN A N 1
ATOM 759 C CA . GLN A 1 93 ? -12.472 -0.779 0.183 1.00 90.38 93 GLN A CA 1
ATOM 760 C C . GLN A 1 93 ? -12.100 -0.179 -1.184 1.00 90.38 93 GLN A C 1
ATOM 762 O O . GLN A 1 93 ? -12.776 0.736 -1.654 1.00 90.38 93 GLN A O 1
ATOM 767 N N . ALA A 1 94 ? -11.081 -0.707 -1.874 1.00 86.88 94 ALA A N 1
ATOM 768 C CA . ALA A 1 94 ? -10.497 -0.120 -3.088 1.00 86.88 94 ALA A CA 1
ATOM 769 C C . ALA A 1 94 ? -11.401 -0.127 -4.337 1.00 86.88 94 ALA A C 1
ATOM 771 O O . ALA A 1 94 ? -10.954 0.223 -5.426 1.00 86.88 94 ALA A O 1
ATOM 772 N N . ASN A 1 95 ? -12.673 -0.509 -4.200 1.00 87.44 95 ASN A N 1
ATOM 773 C CA . ASN A 1 95 ? -13.691 -0.226 -5.213 1.00 87.44 95 ASN A CA 1
ATOM 774 C C . ASN A 1 95 ? -14.049 1.273 -5.251 1.00 87.44 95 ASN A C 1
ATOM 776 O O . ASN A 1 95 ? -14.539 1.754 -6.269 1.00 87.44 95 ASN A O 1
ATOM 780 N N . ALA A 1 96 ? -13.807 2.005 -4.157 1.00 90.00 96 ALA A N 1
ATOM 781 C CA . ALA A 1 96 ? -13.926 3.457 -4.097 1.00 90.00 96 ALA A CA 1
ATOM 782 C C . ALA A 1 96 ? -12.580 4.121 -4.463 1.00 90.00 96 ALA A C 1
ATOM 784 O O . ALA A 1 96 ? -11.557 3.767 -3.862 1.00 90.00 96 ALA A O 1
ATOM 785 N N . PRO A 1 97 ? -12.552 5.093 -5.399 1.00 89.62 97 PRO A N 1
ATOM 786 C CA . PRO A 1 97 ? -11.323 5.780 -5.797 1.00 89.62 97 PRO A CA 1
ATOM 787 C C . PRO A 1 97 ? -10.567 6.419 -4.628 1.00 89.62 97 PRO A C 1
ATOM 789 O O . PRO A 1 97 ? -9.344 6.314 -4.574 1.00 89.62 97 PRO A O 1
ATOM 792 N N . GLU A 1 98 ? -11.263 7.015 -3.653 1.00 91.81 98 GLU A N 1
ATOM 793 C CA . GLU A 1 98 ? -10.610 7.656 -2.506 1.00 91.81 98 GLU A CA 1
ATOM 794 C C . GLU A 1 98 ? -9.915 6.642 -1.587 1.00 91.81 98 GLU A C 1
ATOM 796 O O . GLU A 1 98 ? -8.825 6.906 -1.076 1.00 91.81 98 GLU A O 1
ATOM 801 N N . ALA A 1 99 ? -10.520 5.469 -1.380 1.00 92.06 99 ALA A N 1
ATOM 802 C CA . ALA A 1 99 ? -9.916 4.403 -0.584 1.00 92.06 99 ALA A CA 1
ATOM 803 C C . ALA A 1 99 ? -8.687 3.821 -1.296 1.00 92.06 99 ALA A C 1
ATOM 805 O O . ALA A 1 99 ? -7.632 3.658 -0.683 1.00 92.06 99 ALA A O 1
ATOM 806 N N . ALA A 1 100 ? -8.790 3.589 -2.608 1.00 91.12 100 ALA A N 1
ATOM 807 C CA . ALA A 1 100 ? -7.656 3.165 -3.419 1.00 91.12 100 ALA A CA 1
ATOM 808 C C . ALA A 1 100 ? -6.518 4.195 -3.385 1.00 91.12 100 ALA A C 1
ATOM 810 O O . ALA A 1 100 ? -5.358 3.821 -3.219 1.00 91.12 100 ALA A O 1
ATOM 811 N N . GLU A 1 101 ? -6.830 5.490 -3.468 1.00 93.06 101 GLU A N 1
ATOM 812 C CA . GLU A 1 101 ? -5.830 6.549 -3.360 1.00 93.06 101 GLU A CA 1
ATOM 813 C C . GLU A 1 101 ? -5.088 6.494 -2.015 1.00 93.06 101 GLU A C 1
ATOM 815 O O . GLU A 1 101 ? -3.855 6.510 -1.991 1.00 93.06 101 GLU A O 1
ATOM 820 N N . ARG A 1 102 ? -5.815 6.376 -0.896 1.00 94.62 102 ARG A N 1
ATOM 821 C CA . ARG A 1 102 ? -5.216 6.273 0.449 1.00 94.62 102 ARG A CA 1
ATOM 822 C C . ARG A 1 102 ? -4.344 5.029 0.595 1.00 94.62 102 ARG A C 1
ATOM 824 O O . ARG A 1 102 ? -3.214 5.141 1.071 1.00 94.62 102 ARG A O 1
ATOM 831 N N . ALA A 1 103 ? -4.820 3.875 0.125 1.00 92.38 103 ALA A N 1
ATOM 832 C CA . ALA A 1 103 ? -4.045 2.636 0.114 1.00 92.38 103 ALA A CA 1
ATOM 833 C C . ALA A 1 103 ? -2.735 2.797 -0.672 1.00 92.38 103 ALA A C 1
ATOM 835 O O . ALA A 1 103 ? -1.665 2.433 -0.188 1.00 92.38 103 ALA A O 1
ATOM 836 N N . LEU A 1 104 ? -2.800 3.393 -1.865 1.00 92.50 104 LEU A N 1
ATOM 837 C CA . LEU A 1 104 ? -1.636 3.600 -2.723 1.00 92.50 104 LEU A CA 1
ATOM 838 C C . LEU A 1 104 ? -0.656 4.630 -2.154 1.00 92.50 104 LEU A C 1
ATOM 840 O O . LEU A 1 104 ? 0.551 4.458 -2.312 1.00 92.50 104 LEU A O 1
ATOM 844 N N . ARG A 1 105 ? -1.137 5.680 -1.476 1.00 92.88 105 ARG A N 1
ATOM 845 C CA . ARG A 1 105 ? -0.275 6.639 -0.763 1.00 92.88 105 ARG A CA 1
ATOM 846 C C . ARG A 1 105 ? 0.486 5.960 0.372 1.00 92.88 105 ARG A C 1
ATOM 848 O O . ARG A 1 105 ? 1.707 6.097 0.430 1.00 92.88 105 ARG A O 1
ATOM 855 N N . LEU A 1 106 ? -0.214 5.184 1.203 1.00 92.00 106 LEU A N 1
ATOM 856 C CA . LEU A 1 106 ? 0.398 4.426 2.295 1.00 92.00 106 LEU A CA 1
ATOM 857 C C . LEU A 1 106 ? 1.409 3.405 1.758 1.00 92.00 106 LEU A C 1
ATOM 859 O O . LEU A 1 106 ? 2.559 3.385 2.192 1.00 92.00 106 LEU A O 1
ATOM 863 N N . TRP A 1 107 ? 1.021 2.600 0.766 1.00 90.31 107 TRP A N 1
ATOM 864 C CA . TRP A 1 107 ? 1.927 1.635 0.143 1.00 90.31 107 TRP A CA 1
ATOM 865 C C . TRP A 1 107 ? 3.174 2.310 -0.436 1.00 90.31 107 TRP A C 1
ATOM 867 O O . TRP A 1 107 ? 4.285 1.834 -0.214 1.00 90.31 107 TRP A O 1
ATOM 877 N N . TRP A 1 108 ? 3.012 3.438 -1.133 1.00 89.62 108 TRP A N 1
ATOM 878 C CA . TRP A 1 108 ? 4.123 4.169 -1.738 1.00 89.62 108 TRP A CA 1
ATOM 879 C C . TRP A 1 108 ? 5.105 4.722 -0.698 1.00 89.62 108 TRP A C 1
ATOM 881 O O . TRP A 1 108 ? 6.319 4.620 -0.881 1.00 89.62 108 TRP A O 1
ATOM 891 N N . ALA A 1 109 ? 4.605 5.268 0.414 1.00 87.94 109 ALA A N 1
ATOM 892 C CA . ALA A 1 109 ? 5.450 5.722 1.518 1.00 87.94 109 ALA A CA 1
ATOM 893 C C . ALA A 1 109 ? 6.289 4.567 2.097 1.00 87.94 109 ALA A C 1
ATOM 895 O O . ALA A 1 109 ? 7.501 4.696 2.286 1.00 87.94 109 ALA A O 1
ATOM 896 N N . LEU A 1 110 ? 5.672 3.397 2.286 1.00 85.00 110 LEU A N 1
ATOM 897 C CA . LEU A 1 110 ? 6.368 2.199 2.757 1.00 85.00 110 LEU A CA 1
ATOM 898 C C . LEU A 1 110 ? 7.399 1.697 1.739 1.00 85.00 110 LEU A C 1
ATOM 900 O O . LEU A 1 110 ? 8.540 1.408 2.105 1.00 85.00 110 LEU A O 1
ATOM 904 N N . ALA A 1 111 ? 7.037 1.653 0.458 1.00 81.56 111 ALA A N 1
ATOM 905 C CA . ALA A 1 111 ? 7.906 1.197 -0.619 1.00 81.56 111 ALA A CA 1
ATOM 906 C C . ALA A 1 111 ? 9.192 2.042 -0.732 1.00 81.56 111 ALA A C 1
ATOM 908 O O . ALA A 1 111 ? 10.287 1.491 -0.879 1.00 81.56 111 ALA A O 1
ATOM 909 N N . GLN A 1 112 ? 9.087 3.367 -0.585 1.00 77.19 112 GLN A N 1
ATOM 910 C CA . GLN A 1 112 ? 10.235 4.285 -0.630 1.00 77.19 112 GLN A CA 1
ATOM 911 C C . GLN A 1 112 ? 11.174 4.148 0.573 1.00 77.19 112 GLN A C 1
ATOM 913 O O . GLN A 1 112 ? 12.386 4.332 0.440 1.00 77.19 112 GLN A O 1
ATOM 918 N N . SER A 1 113 ? 10.652 3.749 1.734 1.00 71.38 113 SER A N 1
ATOM 919 C CA . SER A 1 113 ? 11.465 3.543 2.939 1.00 71.38 113 SER A CA 1
ATOM 920 C C . SER A 1 113 ? 12.395 2.324 2.880 1.00 71.38 113 SER A C 1
ATOM 922 O O . SER A 1 113 ? 13.165 2.090 3.814 1.00 71.38 113 SER A O 1
ATOM 924 N N . ARG A 1 114 ? 12.369 1.569 1.766 1.00 66.12 114 ARG A N 1
ATOM 925 C CA . ARG A 1 114 ? 13.023 0.257 1.605 1.00 66.12 114 ARG A CA 1
ATOM 926 C C . ARG A 1 114 ? 12.609 -0.726 2.697 1.00 66.12 114 ARG A C 1
ATOM 928 O O . ARG A 1 114 ? 13.389 -1.597 3.084 1.00 66.12 114 ARG A O 1
ATOM 935 N N . PHE A 1 115 ? 11.385 -0.561 3.187 1.00 60.84 115 PHE A N 1
ATOM 936 C CA . PHE A 1 115 ? 10.774 -1.474 4.127 1.00 60.84 115 PHE A CA 1
ATOM 937 C C . PHE A 1 115 ? 10.844 -2.899 3.573 1.00 60.84 115 PHE A C 1
ATOM 939 O O . PHE A 1 115 ? 10.641 -3.088 2.368 1.00 60.84 115 PHE A O 1
ATOM 946 N N . LYS A 1 116 ? 11.129 -3.904 4.416 1.00 59.09 116 LYS A N 1
ATOM 947 C CA . LYS A 1 116 ? 10.994 -5.307 3.998 1.00 59.09 116 LYS A CA 1
ATOM 948 C C . LYS A 1 116 ? 9.536 -5.522 3.632 1.00 59.09 116 LYS A C 1
ATOM 950 O O . LYS A 1 116 ? 8.686 -5.590 4.509 1.00 59.09 116 LYS A O 1
ATOM 955 N N . GLN A 1 117 ? 9.272 -5.532 2.332 1.00 63.56 117 GLN A N 1
ATOM 956 C CA . GLN A 1 117 ? 7.928 -5.512 1.788 1.00 63.56 117 GLN A CA 1
ATOM 957 C C . GLN A 1 117 ? 7.119 -6.651 2.426 1.00 63.56 117 GLN A C 1
ATOM 959 O O . GLN A 1 117 ? 7.544 -7.805 2.307 1.00 63.56 117 GLN A O 1
ATOM 964 N N . PRO A 1 118 ? 6.014 -6.363 3.144 1.00 50.66 118 PRO A N 1
ATOM 965 C CA . PRO A 1 118 ? 5.153 -7.417 3.659 1.00 50.66 118 PRO A CA 1
ATOM 966 C C . PRO A 1 118 ? 4.730 -8.260 2.468 1.00 50.66 118 PRO A C 1
ATOM 968 O O . PRO A 1 118 ? 4.254 -7.705 1.482 1.00 50.66 118 PRO A O 1
ATOM 971 N N . CYS A 1 119 ? 4.965 -9.572 2.527 1.00 52.25 119 CYS A N 1
ATOM 972 C CA . CYS A 1 119 ? 4.653 -10.503 1.450 1.00 52.25 119 CYS A CA 1
ATOM 973 C C . CYS A 1 119 ? 3.254 -10.199 0.887 1.00 52.25 119 CYS A C 1
ATOM 975 O O . CYS A 1 119 ? 2.248 -10.498 1.530 1.00 52.25 119 CYS A O 1
ATOM 977 N N . TYR A 1 120 ? 3.181 -9.593 -0.303 1.00 63.88 120 TYR A N 1
ATOM 978 C CA . TYR A 1 120 ? 1.957 -8.988 -0.844 1.00 63.88 120 TYR A CA 1
ATOM 979 C C . TYR A 1 120 ? 0.936 -10.007 -1.355 1.00 63.88 120 TYR A C 1
ATOM 981 O O . TYR A 1 120 ? 0.022 -9.660 -2.103 1.00 63.88 120 TYR A O 1
ATOM 989 N N . ARG A 1 121 ? 1.038 -11.265 -0.920 1.00 63.69 121 ARG A N 1
ATOM 990 C CA . ARG A 1 121 ? 0.081 -12.315 -1.263 1.00 63.69 121 ARG A CA 1
ATOM 991 C C . ARG A 1 121 ? -1.346 -11.916 -0.884 1.00 63.69 121 ARG A C 1
ATOM 993 O O . ARG A 1 121 ? -2.271 -12.174 -1.646 1.00 63.69 121 ARG A O 1
ATOM 1000 N N . GLU A 1 122 ? -1.510 -11.224 0.244 1.00 67.12 122 GLU A N 1
ATOM 1001 C CA . GLU A 1 122 ? -2.790 -10.649 0.691 1.00 67.12 122 GLU A CA 1
ATOM 1002 C C . GLU A 1 122 ? -3.333 -9.605 -0.312 1.00 67.12 122 GLU A C 1
ATOM 1004 O O . GLU A 1 122 ? -4.535 -9.540 -0.573 1.00 67.12 122 GLU A O 1
ATOM 1009 N N . GLY A 1 123 ? -2.442 -8.845 -0.958 1.00 74.94 123 GLY A N 1
ATOM 1010 C CA . GLY A 1 123 ? -2.768 -7.815 -1.945 1.00 74.94 123 GLY A CA 1
ATOM 1011 C C . GLY A 1 123 ? -3.189 -8.341 -3.320 1.00 74.94 123 GLY A C 1
ATOM 1012 O O . GLY A 1 123 ? -3.816 -7.602 -4.077 1.00 74.94 123 GLY A O 1
ATOM 1013 N N . TYR A 1 124 ? -2.912 -9.610 -3.649 1.00 81.62 124 TYR A N 1
ATOM 1014 C CA . TYR A 1 124 ? -3.202 -10.182 -4.975 1.00 81.62 124 TYR A CA 1
ATOM 1015 C C . TYR A 1 124 ? -4.682 -10.067 -5.355 1.00 81.62 124 TYR A C 1
ATOM 1017 O O . TYR A 1 124 ? -5.026 -9.678 -6.471 1.00 81.62 124 TYR A O 1
ATOM 1025 N N . THR A 1 125 ? -5.573 -10.319 -4.395 1.00 84.50 125 THR A N 1
ATOM 1026 C CA . THR A 1 125 ? -7.027 -10.217 -4.603 1.00 84.50 125 THR A CA 1
ATOM 1027 C C . THR A 1 125 ? -7.493 -8.790 -4.914 1.00 84.50 125 THR A C 1
ATOM 1029 O O . THR A 1 125 ? -8.530 -8.602 -5.552 1.00 84.50 125 THR A O 1
ATOM 1032 N N . ASN A 1 126 ? -6.702 -7.784 -4.530 1.00 87.06 126 ASN A N 1
ATOM 1033 C CA . ASN A 1 126 ? -7.007 -6.371 -4.718 1.00 87.06 126 ASN A CA 1
ATOM 1034 C C . ASN A 1 126 ? -6.377 -5.780 -5.986 1.00 87.06 126 ASN A C 1
ATOM 1036 O O . ASN A 1 126 ? -6.819 -4.717 -6.418 1.00 87.06 126 ASN A O 1
ATOM 1040 N N . VAL A 1 127 ? -5.432 -6.469 -6.645 1.00 89.19 127 VAL A N 1
ATOM 1041 C CA . VAL A 1 127 ? -4.782 -5.994 -7.887 1.00 89.19 127 VAL A CA 1
ATOM 1042 C C . VAL A 1 127 ? -5.816 -5.604 -8.942 1.00 89.19 127 VAL A C 1
ATOM 1044 O O . VAL A 1 127 ? -5.762 -4.504 -9.487 1.00 89.19 127 VAL A O 1
ATOM 1047 N N . LYS A 1 128 ? -6.817 -6.461 -9.181 1.00 88.88 128 LYS A N 1
ATOM 1048 C CA . LYS A 1 128 ? -7.884 -6.177 -10.154 1.00 88.88 128 LYS A CA 1
ATOM 1049 C C . LYS A 1 128 ? -8.710 -4.946 -9.776 1.00 88.88 128 LYS A C 1
ATOM 1051 O O . LYS A 1 128 ? -9.069 -4.176 -10.658 1.00 88.88 128 LYS A O 1
ATOM 1056 N N . ARG A 1 129 ? -8.993 -4.749 -8.483 1.00 90.25 129 ARG A N 1
ATOM 1057 C CA . ARG A 1 129 ? -9.760 -3.595 -7.980 1.00 90.25 129 ARG A CA 1
ATOM 1058 C C . ARG A 1 129 ? -8.975 -2.301 -8.171 1.00 90.25 129 ARG A C 1
ATOM 1060 O O . ARG A 1 129 ? -9.486 -1.368 -8.777 1.00 90.25 129 ARG A O 1
ATOM 1067 N N . ILE A 1 130 ? -7.707 -2.299 -7.757 1.00 91.12 130 ILE A N 1
ATOM 1068 C CA . ILE A 1 130 ? -6.788 -1.164 -7.909 1.00 91.12 130 ILE A CA 1
ATOM 1069 C C . ILE A 1 130 ? -6.612 -0.783 -9.383 1.00 91.12 130 ILE A C 1
ATOM 1071 O O . ILE A 1 130 ? -6.711 0.392 -9.734 1.00 91.12 130 ILE A O 1
ATOM 1075 N N . LEU A 1 131 ? -6.413 -1.765 -10.267 1.00 90.69 131 LEU A N 1
ATOM 1076 C CA . LEU A 1 131 ? -6.294 -1.505 -11.701 1.00 90.69 131 LEU A CA 1
ATOM 1077 C C . LEU A 1 131 ? -7.613 -1.034 -12.331 1.00 90.69 131 LEU A C 1
ATOM 1079 O O . LEU A 1 131 ? -7.571 -0.246 -13.271 1.00 90.69 131 LEU A O 1
ATOM 1083 N N . ALA A 1 132 ? -8.773 -1.460 -11.823 1.00 89.94 132 ALA A N 1
ATOM 1084 C CA . ALA A 1 132 ? -10.071 -1.012 -12.327 1.00 89.94 132 ALA A CA 1
ATOM 1085 C C . ALA A 1 132 ? -10.351 0.462 -11.995 1.00 89.94 132 ALA A C 1
ATOM 1087 O O . ALA A 1 132 ? -10.849 1.199 -12.845 1.00 89.94 132 ALA A O 1
ATOM 1088 N N . VAL A 1 133 ? -9.997 0.914 -10.789 1.00 87.12 133 VAL A N 1
ATOM 1089 C CA . VAL A 1 133 ? -10.222 2.310 -10.368 1.00 87.12 133 VAL A CA 1
ATOM 1090 C C . VAL A 1 133 ? -9.128 3.273 -10.833 1.00 87.12 133 VAL A C 1
ATOM 1092 O O . VAL A 1 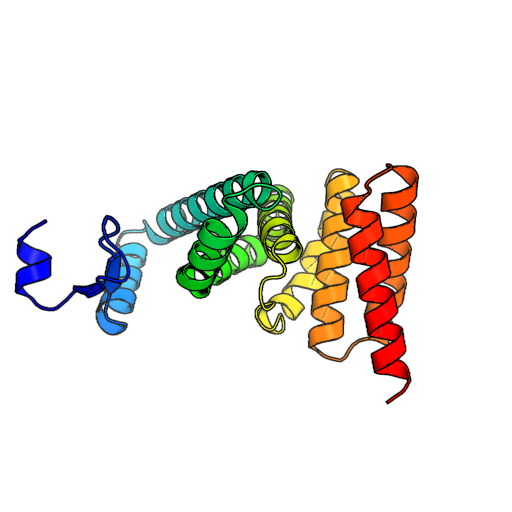133 ? -9.305 4.485 -10.723 1.00 87.12 133 VAL A O 1
ATOM 1095 N N . ARG A 1 134 ? -8.023 2.770 -11.413 1.00 86.00 134 ARG A N 1
ATOM 1096 C CA . ARG A 1 134 ? -6.883 3.594 -11.861 1.00 86.00 134 ARG A CA 1
ATOM 1097 C C . ARG A 1 134 ? -7.294 4.727 -12.808 1.00 86.00 134 ARG A C 1
ATOM 1099 O O . ARG A 1 134 ? -6.762 5.824 -12.719 1.00 86.00 134 ARG A O 1
ATOM 1106 N N . ALA A 1 135 ? -8.268 4.482 -13.684 1.00 79.50 135 ALA A N 1
ATOM 1107 C CA . ALA A 1 135 ? -8.733 5.476 -14.652 1.00 79.50 135 ALA A CA 1
ATOM 1108 C C . ALA A 1 135 ? -9.467 6.662 -13.995 1.00 79.50 135 ALA A C 1
ATOM 1110 O O . ALA A 1 135 ? -9.612 7.709 -14.619 1.00 79.50 135 ALA A O 1
ATOM 1111 N N . GLY A 1 136 ? -9.932 6.501 -12.751 1.00 80.75 136 GLY A N 1
ATOM 1112 C CA . GLY A 1 136 ? -10.633 7.531 -11.984 1.00 80.75 136 GLY A CA 1
ATOM 1113 C C . GLY A 1 136 ? -9.740 8.357 -11.055 1.00 80.75 136 GLY A C 1
ATOM 1114 O O . GLY A 1 136 ? -10.254 9.248 -10.386 1.00 80.75 136 GLY A O 1
ATOM 1115 N N . VAL A 1 137 ? -8.432 8.078 -10.988 1.00 86.19 137 VAL A N 1
ATOM 1116 C CA . VAL A 1 137 ? -7.479 8.813 -10.138 1.00 86.19 137 VAL A CA 1
ATOM 1117 C C . VAL A 1 137 ? -6.466 9.597 -10.974 1.00 86.19 137 VAL A C 1
ATOM 1119 O O . VAL A 1 137 ? -6.250 9.315 -12.155 1.00 86.19 137 VAL A O 1
ATOM 1122 N N . ALA A 1 138 ? -5.826 10.589 -10.349 1.00 89.38 138 ALA A N 1
ATOM 1123 C CA . ALA A 1 138 ? -4.797 11.414 -10.981 1.00 89.38 138 ALA A CA 1
ATOM 1124 C C . ALA A 1 138 ? -3.641 10.568 -11.549 1.00 89.38 138 ALA A C 1
ATOM 1126 O O . ALA A 1 138 ? -3.283 9.539 -10.976 1.00 89.38 138 ALA A O 1
ATOM 1127 N N . GLU A 1 139 ? -2.994 11.032 -12.622 1.00 88.94 139 GLU A N 1
ATOM 1128 C CA . GLU A 1 139 ? -1.897 10.312 -13.300 1.00 88.94 139 GLU A CA 1
ATOM 1129 C C . GLU A 1 139 ? -0.761 9.907 -12.342 1.00 88.94 139 GLU A C 1
ATOM 1131 O O . GLU A 1 139 ? -0.273 8.779 -12.386 1.00 88.94 139 GLU A O 1
ATOM 1136 N N . ALA A 1 140 ? -0.419 10.767 -11.376 1.00 87.75 140 ALA A N 1
ATOM 1137 C CA . ALA A 1 140 ? 0.586 10.458 -10.352 1.00 87.75 140 ALA A CA 1
ATOM 1138 C C . ALA A 1 140 ? 0.195 9.245 -9.485 1.00 87.75 140 ALA A C 1
ATOM 1140 O O . ALA A 1 140 ? 1.050 8.512 -8.987 1.00 87.75 140 ALA A O 1
ATOM 1141 N N . MET A 1 141 ? -1.106 9.021 -9.288 1.00 91.38 141 MET A N 1
ATOM 1142 C CA . MET A 1 141 ? -1.625 7.850 -8.584 1.00 91.38 141 MET A CA 1
ATOM 1143 C C . MET A 1 141 ? -1.730 6.630 -9.496 1.00 91.38 141 MET A C 1
ATOM 1145 O O . MET A 1 141 ? -1.586 5.513 -9.005 1.00 91.38 141 MET A O 1
ATOM 1149 N N . GLN A 1 142 ? -1.892 6.813 -10.808 1.00 94.00 142 GLN A N 1
ATOM 1150 C CA . GLN A 1 142 ? -1.845 5.711 -11.773 1.00 94.00 142 GLN A CA 1
ATOM 1151 C C . GLN A 1 142 ? -0.464 5.050 -11.807 1.00 94.00 142 GLN A C 1
ATOM 1153 O O . GLN A 1 142 ? -0.388 3.822 -11.775 1.00 94.00 142 GLN A O 1
ATOM 1158 N N . VAL A 1 143 ? 0.620 5.839 -11.765 1.00 94.50 143 VAL A N 1
ATOM 1159 C CA . VAL A 1 143 ? 1.993 5.312 -11.628 1.00 94.50 143 VAL A CA 1
ATOM 1160 C C . VAL A 1 143 ? 2.094 4.408 -10.397 1.00 94.50 143 VAL A C 1
ATOM 1162 O O . VAL A 1 143 ? 2.529 3.262 -10.492 1.00 94.50 143 VAL A O 1
ATOM 1165 N N . LYS A 1 144 ? 1.623 4.880 -9.238 1.00 93.12 144 LYS A N 1
ATOM 1166 C CA . LYS A 1 144 ? 1.652 4.102 -7.989 1.00 93.12 144 LYS A CA 1
ATOM 1167 C C . LYS A 1 144 ? 0.776 2.852 -8.060 1.00 93.12 144 LYS A C 1
ATOM 1169 O O . LYS A 1 144 ? 1.193 1.812 -7.567 1.00 93.12 144 LYS A O 1
ATOM 1174 N N . ALA A 1 145 ? -0.399 2.931 -8.686 1.00 93.94 145 ALA A N 1
ATOM 1175 C CA . ALA A 1 145 ? -1.296 1.791 -8.880 1.00 93.94 145 ALA A CA 1
ATOM 1176 C C . ALA A 1 145 ? -0.634 0.675 -9.699 1.00 93.94 145 ALA A C 1
ATOM 1178 O O . ALA A 1 145 ? -0.687 -0.494 -9.317 1.00 93.94 145 ALA A O 1
ATOM 1179 N N . LEU A 1 146 ? 0.025 1.050 -10.797 1.00 94.94 146 LEU A N 1
ATOM 1180 C CA . LEU A 1 146 ? 0.765 0.133 -11.659 1.00 94.94 146 LEU A CA 1
ATOM 1181 C C . LEU A 1 146 ? 1.947 -0.508 -10.926 1.00 94.94 146 LEU A C 1
ATOM 1183 O O . LEU A 1 146 ? 2.108 -1.726 -10.964 1.00 94.94 146 LEU A O 1
ATOM 1187 N N . LEU A 1 147 ? 2.742 0.296 -10.213 1.00 92.69 147 LEU A N 1
ATOM 1188 C CA . LEU A 1 147 ? 3.892 -0.200 -9.453 1.00 92.69 147 LEU A CA 1
ATOM 1189 C C . LEU A 1 147 ? 3.472 -1.099 -8.283 1.00 92.69 147 LEU A C 1
ATOM 1191 O O . LEU A 1 147 ? 4.136 -2.102 -8.029 1.00 92.69 147 LEU A O 1
ATOM 1195 N N . TYR A 1 148 ? 2.360 -0.786 -7.612 1.00 91.75 148 TYR A N 1
ATOM 1196 C CA . TYR A 1 148 ? 1.761 -1.651 -6.596 1.00 91.75 148 TYR A CA 1
ATOM 1197 C C . TYR A 1 148 ? 1.366 -3.002 -7.192 1.00 91.75 148 TYR A C 1
ATOM 1199 O O . TYR A 1 148 ? 1.796 -4.045 -6.699 1.00 91.75 148 TYR A O 1
ATOM 1207 N N . ALA A 1 149 ? 0.580 -2.987 -8.273 1.00 92.25 149 ALA A N 1
ATOM 1208 C CA . ALA A 1 149 ? 0.111 -4.199 -8.933 1.00 92.25 149 ALA A CA 1
ATOM 1209 C C . ALA A 1 149 ? 1.281 -5.081 -9.386 1.00 92.25 149 ALA A C 1
ATOM 1211 O O . ALA A 1 149 ? 1.289 -6.281 -9.117 1.00 92.25 149 ALA A O 1
ATOM 1212 N N . ALA A 1 150 ? 2.302 -4.479 -9.998 1.00 91.62 150 ALA A N 1
ATOM 1213 C CA . ALA A 1 150 ? 3.507 -5.182 -10.406 1.00 91.62 150 ALA A CA 1
ATOM 1214 C C . ALA A 1 150 ? 4.271 -5.793 -9.222 1.00 91.62 150 ALA A C 1
ATOM 1216 O O . ALA A 1 150 ? 4.660 -6.957 -9.285 1.00 91.62 150 ALA A O 1
ATOM 1217 N N . ALA A 1 151 ? 4.462 -5.044 -8.130 1.00 88.19 151 ALA A N 1
ATOM 1218 C CA . ALA A 1 151 ? 5.137 -5.554 -6.936 1.00 88.19 151 ALA A CA 1
ATOM 1219 C C . ALA A 1 151 ? 4.396 -6.758 -6.332 1.00 88.19 151 ALA A C 1
ATOM 1221 O O . ALA A 1 151 ? 5.020 -7.743 -5.933 1.00 88.19 151 ALA A O 1
ATOM 1222 N N . VAL A 1 152 ? 3.061 -6.711 -6.316 1.00 88.69 152 VAL A N 1
ATOM 1223 C CA . VAL A 1 152 ? 2.226 -7.823 -5.856 1.00 88.69 152 VAL A CA 1
ATOM 1224 C C . VAL A 1 152 ? 2.361 -9.041 -6.769 1.00 88.69 152 VAL A C 1
ATOM 1226 O O . VAL A 1 152 ? 2.609 -10.134 -6.265 1.00 88.69 152 VAL A O 1
ATOM 1229 N N . LEU A 1 153 ? 2.248 -8.865 -8.088 1.00 89.19 153 LEU A N 1
ATOM 1230 C CA . LEU A 1 153 ? 2.359 -9.954 -9.066 1.00 89.19 153 LEU A CA 1
ATOM 1231 C C . LEU A 1 153 ? 3.722 -10.649 -8.994 1.00 89.19 153 LEU A C 1
ATOM 1233 O O . LEU A 1 153 ? 3.782 -11.873 -8.920 1.00 89.19 153 LEU A O 1
ATOM 1237 N N . ARG A 1 154 ? 4.812 -9.884 -8.877 1.00 86.44 154 ARG A N 1
ATOM 1238 C CA . ARG A 1 154 ? 6.153 -10.451 -8.667 1.00 86.44 154 ARG A CA 1
ATOM 1239 C C . ARG A 1 154 ? 6.257 -11.264 -7.379 1.00 86.44 154 ARG A C 1
ATOM 1241 O O . ARG A 1 154 ? 6.898 -12.305 -7.364 1.00 86.44 154 ARG A O 1
ATOM 1248 N N . SER A 1 155 ? 5.604 -10.825 -6.299 1.00 83.69 155 SER A N 1
ATOM 1249 C CA . SER A 1 155 ? 5.632 -11.548 -5.017 1.00 83.69 155 SER A CA 1
ATOM 1250 C C . SER A 1 155 ? 4.909 -12.901 -5.044 1.00 83.69 155 SER A C 1
ATOM 1252 O O . SER A 1 155 ? 5.112 -13.715 -4.143 1.00 83.69 155 SER A O 1
ATOM 1254 N N . VAL A 1 156 ? 4.063 -13.135 -6.052 1.00 86.94 156 VAL A N 1
ATOM 1255 C CA . VAL A 1 156 ? 3.336 -14.395 -6.262 1.00 86.94 156 VAL A CA 1
ATOM 1256 C C . VAL A 1 156 ? 3.797 -15.142 -7.518 1.00 86.94 156 VAL A C 1
ATOM 1258 O O . VAL A 1 156 ? 3.077 -16.017 -7.983 1.00 86.94 156 VAL A O 1
ATOM 1261 N N . ASP A 1 157 ? 4.990 -14.816 -8.027 1.00 85.94 157 ASP A N 1
ATOM 1262 C CA . ASP A 1 157 ? 5.636 -15.457 -9.185 1.00 85.94 157 ASP A CA 1
ATOM 1263 C C . ASP A 1 157 ? 4.921 -15.241 -10.537 1.00 85.94 157 ASP A C 1
ATOM 1265 O O . ASP A 1 157 ? 5.162 -15.931 -11.519 1.00 85.94 157 ASP A O 1
ATOM 1269 N N . GLU A 1 158 ? 4.065 -14.220 -10.626 1.00 88.81 158 GLU A N 1
ATOM 1270 C CA . GLU A 1 158 ? 3.357 -13.820 -11.853 1.00 88.81 158 GLU A CA 1
ATOM 1271 C C . GLU A 1 158 ? 4.164 -12.752 -12.615 1.00 88.81 158 GLU A C 1
ATOM 1273 O O . GLU A 1 158 ? 3.669 -11.672 -12.958 1.00 88.81 158 GLU A O 1
ATOM 1278 N N . VAL A 1 159 ? 5.457 -13.018 -12.824 1.00 86.25 159 VAL A N 1
ATOM 1279 C CA . VAL A 1 159 ? 6.432 -12.042 -13.345 1.00 86.25 159 VAL A CA 1
ATOM 1280 C C . VAL A 1 159 ? 6.078 -11.570 -14.760 1.00 86.25 159 VAL A C 1
ATOM 1282 O O . VAL A 1 159 ? 6.167 -10.373 -15.043 1.00 86.25 159 VAL A O 1
ATOM 1285 N N . GLU A 1 160 ? 5.589 -12.473 -15.614 1.00 90.06 160 GLU A N 1
ATOM 1286 C CA . GLU A 1 160 ? 5.151 -12.161 -16.984 1.00 90.06 160 GLU A CA 1
ATOM 1287 C C . GLU A 1 160 ? 4.027 -11.114 -17.018 1.00 90.06 160 GLU A C 1
ATOM 1289 O O . GLU A 1 160 ? 3.972 -10.274 -17.916 1.00 90.06 160 GLU A O 1
ATOM 1294 N N . GLN A 1 161 ? 3.144 -11.118 -16.013 1.00 91.44 161 GLN A N 1
ATOM 1295 C CA . GLN A 1 161 ? 2.068 -10.131 -15.893 1.00 91.44 161 GLN A CA 1
ATOM 1296 C C . GLN A 1 161 ? 2.558 -8.806 -15.291 1.00 91.44 161 GLN A C 1
ATOM 1298 O O . GLN A 1 161 ? 1.954 -7.759 -15.523 1.00 91.44 161 GLN A O 1
ATOM 1303 N N . ALA A 1 162 ? 3.641 -8.830 -14.509 1.00 92.19 162 ALA A N 1
ATOM 1304 C CA . ALA A 1 162 ? 4.180 -7.648 -13.848 1.00 92.19 162 ALA A CA 1
ATOM 1305 C C . ALA A 1 162 ? 4.965 -6.741 -14.804 1.00 92.19 162 ALA A C 1
ATOM 1307 O O . ALA A 1 162 ? 4.823 -5.520 -14.738 1.00 92.19 162 ALA A O 1
ATOM 1308 N N . GLU A 1 163 ? 5.781 -7.316 -15.690 1.00 93.75 163 GLU A N 1
ATOM 1309 C CA . GLU A 1 163 ? 6.644 -6.564 -16.608 1.00 93.75 163 GLU A CA 1
ATOM 1310 C C . GLU A 1 163 ? 5.913 -5.475 -17.422 1.00 93.75 163 GLU A C 1
ATOM 1312 O O . GLU A 1 163 ? 6.337 -4.314 -17.346 1.00 93.75 163 GLU A O 1
ATOM 1317 N N . PRO A 1 164 ? 4.802 -5.760 -18.137 1.00 96.19 164 PRO A N 1
ATOM 1318 C CA . PRO A 1 164 ? 4.104 -4.734 -18.913 1.00 96.19 164 PRO A CA 1
ATOM 1319 C C . PRO A 1 164 ? 3.567 -3.593 -18.038 1.00 96.19 164 PRO A C 1
ATOM 1321 O O . PRO A 1 164 ? 3.601 -2.434 -18.453 1.00 96.19 164 PRO A O 1
ATOM 1324 N N . LEU A 1 165 ? 3.139 -3.883 -16.803 1.00 96.00 165 LEU A N 1
ATOM 1325 C CA . LEU A 1 165 ? 2.670 -2.856 -15.865 1.00 96.00 165 LEU A CA 1
ATOM 1326 C C . LEU A 1 165 ? 3.812 -1.938 -15.414 1.00 96.00 165 LEU A C 1
ATOM 1328 O O . LEU A 1 165 ? 3.617 -0.729 -15.279 1.00 96.00 165 LEU A O 1
ATOM 1332 N N . ILE A 1 166 ? 5.015 -2.485 -15.205 1.00 95.00 166 ILE A N 1
ATOM 1333 C CA . ILE A 1 166 ? 6.192 -1.688 -14.833 1.00 95.00 166 ILE A CA 1
ATOM 1334 C C . ILE A 1 166 ? 6.630 -0.804 -16.006 1.00 95.00 166 ILE A C 1
ATOM 1336 O O . ILE A 1 166 ? 6.992 0.356 -15.800 1.00 95.00 166 ILE A O 1
ATOM 1340 N N . GLN A 1 167 ? 6.577 -1.321 -17.236 1.00 97.12 167 GLN A N 1
ATOM 1341 C CA . GLN A 1 167 ? 6.890 -0.547 -18.440 1.00 97.12 167 GLN A CA 1
ATOM 1342 C C . GLN A 1 167 ? 5.895 0.606 -18.650 1.00 97.12 167 GLN A C 1
ATOM 1344 O O . GLN A 1 167 ? 6.320 1.732 -18.922 1.00 97.12 167 GLN A O 1
ATOM 1349 N N . GLU A 1 168 ? 4.593 0.361 -18.457 1.00 96.88 168 GLU A N 1
ATOM 1350 C CA . GLU A 1 168 ? 3.550 1.398 -18.492 1.00 96.88 168 GLU A CA 1
ATOM 1351 C C . GLU A 1 168 ? 3.803 2.467 -17.415 1.00 96.88 168 GLU A C 1
ATOM 1353 O O . GLU A 1 168 ? 3.823 3.663 -17.718 1.00 96.88 168 GLU A O 1
ATOM 1358 N N . ALA A 1 169 ? 4.098 2.048 -16.178 1.00 96.44 169 ALA A N 1
ATOM 1359 C CA . ALA A 1 169 ? 4.414 2.962 -15.082 1.00 96.44 169 ALA A CA 1
ATOM 1360 C C . ALA A 1 169 ? 5.640 3.829 -15.388 1.00 96.44 169 ALA A C 1
ATOM 1362 O O . ALA A 1 169 ? 5.627 5.032 -15.136 1.00 96.44 169 ALA A O 1
ATOM 1363 N N . LEU A 1 170 ? 6.695 3.234 -15.954 1.00 97.31 170 LEU A N 1
ATOM 1364 C CA . LEU A 1 170 ? 7.916 3.942 -16.330 1.00 97.31 170 LEU A CA 1
ATOM 1365 C C . LEU A 1 170 ? 7.656 4.983 -17.423 1.00 97.31 170 LEU A C 1
ATOM 1367 O O . LEU A 1 170 ? 8.195 6.088 -17.356 1.00 97.31 170 LEU A O 1
ATOM 1371 N N . ALA A 1 171 ? 6.857 4.638 -18.435 1.00 97.38 171 ALA A N 1
ATOM 1372 C CA . ALA A 1 171 ? 6.504 5.560 -19.507 1.00 97.38 171 ALA A CA 1
ATOM 1373 C C . ALA A 1 171 ? 5.732 6.770 -18.962 1.00 97.38 171 ALA A C 1
ATOM 1375 O O . ALA A 1 171 ? 6.108 7.908 -19.250 1.00 97.38 171 ALA A O 1
ATOM 1376 N N . LEU A 1 172 ? 4.724 6.528 -18.119 1.00 96.19 172 LEU A N 1
ATOM 1377 C CA . LEU A 1 172 ? 3.927 7.584 -17.499 1.00 96.19 172 LEU A CA 1
ATOM 1378 C C . LEU A 1 172 ? 4.773 8.453 -16.555 1.00 96.19 172 LEU A C 1
ATOM 1380 O O . LEU A 1 172 ? 4.784 9.676 -16.678 1.00 96.19 172 LEU A O 1
ATOM 1384 N N . ALA A 1 173 ? 5.581 7.838 -15.687 1.00 96.19 173 ALA A N 1
ATOM 1385 C CA . ALA A 1 173 ? 6.466 8.565 -14.777 1.00 96.19 173 ALA A CA 1
ATOM 1386 C C . ALA A 1 173 ? 7.468 9.461 -15.531 1.00 96.19 173 ALA A C 1
ATOM 1388 O O . ALA A 1 173 ? 7.730 10.590 -15.115 1.00 96.19 173 ALA A O 1
ATOM 1389 N N . ARG A 1 174 ? 7.992 9.006 -16.681 1.00 97.44 174 ARG A N 1
ATOM 1390 C CA . ARG A 1 174 ? 8.860 9.818 -17.554 1.00 97.44 174 ARG A CA 1
ATOM 1391 C C . ARG A 1 174 ? 8.142 11.015 -18.160 1.00 97.44 174 ARG A C 1
ATOM 1393 O O . ARG A 1 174 ? 8.728 12.092 -18.192 1.00 97.44 174 ARG A O 1
ATOM 1400 N N . GLN A 1 175 ? 6.907 10.840 -18.626 1.00 96.56 175 GLN A N 1
ATOM 1401 C CA . GLN A 1 175 ? 6.109 11.939 -19.180 1.00 96.56 175 GLN A CA 1
ATOM 1402 C C . GLN A 1 175 ? 5.847 13.025 -18.132 1.00 96.56 175 GLN A C 1
ATOM 1404 O O . GLN A 1 175 ? 5.911 14.211 -18.444 1.00 96.56 175 GLN A O 1
ATOM 1409 N N . MET A 1 176 ? 5.620 12.617 -16.884 1.00 95.50 176 MET A N 1
ATOM 1410 C CA . MET A 1 176 ? 5.348 13.521 -15.767 1.00 95.50 176 MET A CA 1
ATOM 1411 C C . MET A 1 176 ? 6.606 14.131 -15.129 1.00 95.50 176 MET A C 1
ATOM 1413 O O . MET A 1 176 ? 6.497 15.062 -14.335 1.00 95.50 176 MET A O 1
ATOM 1417 N N . GLY A 1 177 ? 7.796 13.596 -15.420 1.00 95.06 177 GLY A N 1
ATOM 1418 C CA . GLY A 1 177 ? 9.024 13.959 -14.705 1.00 95.06 177 GLY A CA 1
ATOM 1419 C C . GLY A 1 177 ? 9.069 13.461 -13.251 1.00 95.06 177 GLY A C 1
ATOM 1420 O O . GLY A 1 177 ? 9.790 14.030 -12.432 1.00 95.06 177 GLY A O 1
ATOM 1421 N N . ASP A 1 178 ? 8.320 12.405 -12.917 1.00 93.06 178 ASP A N 1
ATOM 1422 C CA . ASP A 1 178 ? 8.290 11.784 -11.587 1.00 93.06 178 ASP A CA 1
ATOM 1423 C C . ASP A 1 178 ? 9.561 10.947 -11.354 1.00 93.06 178 ASP A C 1
ATOM 1425 O O . ASP A 1 178 ? 9.606 9.743 -11.614 1.00 93.06 178 ASP A O 1
ATOM 1429 N N . LEU A 1 179 ? 10.631 11.602 -10.890 1.00 92.06 179 LEU A N 1
ATOM 1430 C CA . LEU A 1 179 ? 11.921 10.953 -10.630 1.00 92.06 179 LEU A CA 1
ATOM 1431 C C . LEU A 1 179 ? 11.814 9.767 -9.647 1.00 92.06 179 LEU A C 1
ATOM 1433 O O . LEU A 1 179 ? 12.387 8.715 -9.956 1.00 92.06 179 LEU A O 1
ATOM 1437 N N . PRO A 1 180 ? 11.094 9.870 -8.508 1.00 88.31 180 PRO A N 1
ATOM 1438 C CA . PRO A 1 180 ? 10.825 8.719 -7.646 1.00 88.31 180 PRO A CA 1
ATOM 1439 C C . PRO A 1 180 ? 10.149 7.548 -8.372 1.00 88.31 180 PRO A C 1
ATOM 1441 O O . PRO A 1 180 ? 10.616 6.411 -8.257 1.00 88.31 180 PRO A O 1
ATOM 1444 N N . GLY A 1 181 ? 9.100 7.815 -9.158 1.00 90.88 181 GLY A N 1
ATOM 1445 C CA . GLY A 1 181 ? 8.402 6.798 -9.949 1.00 90.88 181 GLY A CA 1
ATOM 1446 C C . GLY A 1 181 ? 9.314 6.107 -10.965 1.00 90.88 181 GLY A C 1
ATOM 1447 O O . GLY A 1 181 ? 9.338 4.877 -11.048 1.00 90.88 181 GLY A O 1
ATOM 1448 N N . ILE A 1 182 ? 10.141 6.880 -11.678 1.00 94.75 182 ILE A N 1
ATOM 1449 C CA . ILE A 1 182 ? 11.132 6.361 -12.635 1.00 94.75 182 ILE A CA 1
ATOM 1450 C C . ILE A 1 182 ? 12.128 5.433 -11.937 1.00 94.75 182 ILE A C 1
ATOM 1452 O O . ILE A 1 182 ? 12.369 4.321 -12.409 1.00 94.75 182 ILE A O 1
ATOM 1456 N N . ALA A 1 183 ? 12.710 5.874 -10.819 1.00 91.12 183 ALA A N 1
ATOM 1457 C CA . ALA A 1 183 ? 13.706 5.09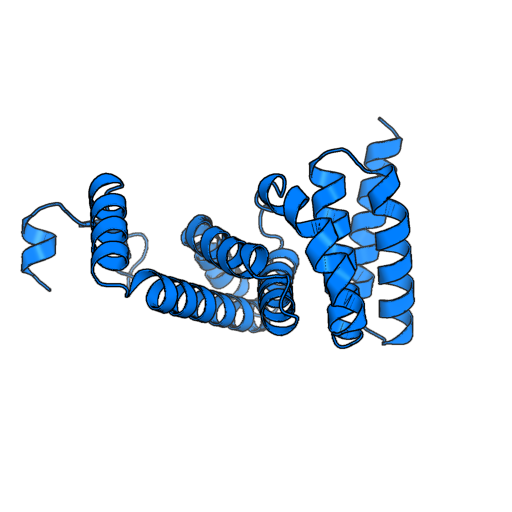4 -10.092 1.00 91.12 183 ALA A CA 1
ATOM 1458 C C . ALA A 1 183 ? 13.126 3.761 -9.596 1.00 91.12 183 ALA A C 1
ATOM 1460 O O . ALA A 1 183 ? 13.752 2.711 -9.760 1.00 91.12 183 ALA A O 1
ATOM 1461 N N . PHE A 1 184 ? 11.908 3.794 -9.047 1.00 88.62 184 PHE A N 1
ATOM 1462 C CA . PHE A 1 184 ? 11.229 2.600 -8.553 1.00 88.62 184 PHE A CA 1
ATOM 1463 C C . PHE A 1 184 ? 10.875 1.627 -9.686 1.00 88.62 184 PHE A C 1
ATOM 1465 O O . PHE A 1 184 ? 11.076 0.418 -9.546 1.00 88.62 184 PHE A O 1
ATOM 1472 N N . ALA A 1 185 ? 10.404 2.131 -10.830 1.00 92.62 185 ALA A N 1
ATOM 1473 C CA . ALA A 1 185 ? 10.098 1.302 -11.994 1.00 92.62 185 ALA A CA 1
ATOM 1474 C C . ALA A 1 185 ? 11.356 0.619 -12.558 1.00 92.62 185 ALA A C 1
ATOM 1476 O O . ALA A 1 185 ? 11.357 -0.588 -12.792 1.00 92.62 185 ALA A O 1
ATOM 1477 N N . VAL A 1 186 ? 12.461 1.360 -12.703 1.00 92.56 186 VAL A N 1
ATOM 1478 C CA . VAL A 1 186 ? 13.741 0.803 -13.176 1.00 92.56 186 VAL A CA 1
ATOM 1479 C C . VAL A 1 186 ? 14.283 -0.255 -12.214 1.00 92.56 186 VAL A C 1
ATOM 1481 O O . VAL A 1 186 ? 14.726 -1.313 -12.658 1.00 92.56 186 VAL A O 1
ATOM 1484 N N . GLN A 1 187 ? 14.207 -0.013 -10.902 1.00 88.00 187 GLN A N 1
ATOM 1485 C CA . GLN A 1 187 ? 14.600 -1.005 -9.900 1.00 88.00 187 GLN A CA 1
ATOM 1486 C C . GLN A 1 187 ? 13.786 -2.300 -10.041 1.00 88.00 187 GLN A C 1
ATOM 1488 O O . GLN A 1 187 ? 14.338 -3.396 -9.932 1.00 88.00 187 GLN A O 1
ATOM 1493 N N . ASN A 1 188 ? 12.481 -2.186 -10.297 1.00 87.00 188 ASN A N 1
ATOM 1494 C CA . ASN A 1 188 ? 11.615 -3.348 -10.463 1.00 87.00 188 ASN A CA 1
ATOM 1495 C C . ASN A 1 188 ? 11.901 -4.121 -11.757 1.00 87.00 188 ASN A C 1
ATOM 1497 O O . ASN A 1 188 ? 11.951 -5.346 -11.696 1.00 87.00 188 ASN A O 1
ATOM 1501 N N . LEU A 1 189 ? 12.169 -3.444 -12.879 1.00 90.12 189 LEU A N 1
ATOM 1502 C CA . LEU A 1 189 ? 12.598 -4.104 -14.123 1.00 90.12 189 LEU A CA 1
ATOM 1503 C C . LEU A 1 189 ? 13.916 -4.862 -13.949 1.00 90.12 189 LEU A C 1
ATOM 1505 O O . LEU A 1 189 ? 14.045 -5.984 -14.426 1.00 90.12 189 LEU A O 1
ATOM 1509 N N . GLY A 1 190 ? 14.873 -4.286 -13.215 1.00 87.38 190 GLY A N 1
ATOM 1510 C CA . GLY A 1 190 ? 16.108 -4.993 -12.875 1.00 87.38 190 GLY A CA 1
ATOM 1511 C C . GLY A 1 190 ? 15.843 -6.274 -12.079 1.00 87.38 190 GLY A C 1
ATOM 1512 O O . GLY A 1 190 ? 16.506 -7.281 -12.294 1.00 87.38 190 GLY A O 1
ATOM 1513 N N . GLY A 1 191 ? 14.842 -6.257 -11.197 1.00 83.50 191 GLY A N 1
ATOM 1514 C CA . GLY A 1 191 ? 14.406 -7.452 -10.484 1.00 83.50 191 GLY A CA 1
ATOM 1515 C C . GLY A 1 191 ? 13.763 -8.507 -11.393 1.00 83.50 191 GLY A C 1
ATOM 1516 O O . GLY A 1 191 ? 14.105 -9.673 -11.266 1.00 83.50 191 GLY A O 1
ATOM 1517 N N . VAL A 1 192 ? 12.897 -8.101 -12.328 1.00 85.12 192 VAL A N 1
ATOM 1518 C CA . VAL A 1 192 ? 12.279 -9.006 -13.319 1.00 85.12 192 VAL A CA 1
ATOM 1519 C C . VAL A 1 192 ? 13.337 -9.736 -14.148 1.00 85.12 192 VAL A C 1
ATOM 1521 O O . VAL A 1 192 ? 13.255 -10.949 -14.298 1.00 85.12 192 VAL A O 1
ATOM 1524 N N . ALA A 1 193 ? 14.361 -9.022 -14.623 1.00 86.06 193 ALA A N 1
ATOM 1525 C CA . ALA A 1 193 ? 15.443 -9.625 -15.403 1.00 86.06 193 ALA A CA 1
ATOM 1526 C C . ALA A 1 193 ? 16.213 -10.700 -14.610 1.00 86.06 193 ALA A C 1
ATOM 1528 O O . ALA A 1 193 ? 16.551 -11.744 -15.151 1.00 86.06 193 ALA A O 1
ATOM 1529 N N . VAL A 1 194 ? 16.447 -10.475 -13.310 1.00 83.12 194 VAL A N 1
ATOM 1530 C CA . VAL A 1 194 ? 17.090 -11.469 -12.430 1.00 83.12 194 VAL A CA 1
ATOM 1531 C C . VAL A 1 194 ? 16.196 -12.687 -12.194 1.00 83.12 194 VAL A C 1
ATOM 1533 O O . VAL A 1 194 ? 16.711 -13.795 -12.062 1.00 83.12 194 VAL A O 1
ATOM 1536 N N . ASP A 1 195 ? 14.880 -12.487 -12.110 1.00 76.75 195 ASP A N 1
ATOM 1537 C CA . ASP A 1 195 ? 13.913 -13.567 -11.894 1.00 76.75 195 ASP A CA 1
ATOM 1538 C C . ASP A 1 195 ? 13.771 -14.454 -13.152 1.00 76.75 195 ASP A C 1
ATOM 1540 O O . ASP A 1 195 ? 13.619 -15.663 -13.020 1.00 76.75 195 ASP A O 1
ATOM 1544 N N . GLN A 1 196 ? 13.891 -13.877 -14.357 1.00 74.56 196 GLN A N 1
ATOM 1545 C CA . GLN A 1 196 ? 13.830 -14.586 -15.649 1.00 74.56 196 GLN A CA 1
ATOM 1546 C C . GLN A 1 196 ? 15.103 -15.390 -15.992 1.00 74.56 196 GLN A C 1
ATOM 1548 O O . GLN A 1 196 ? 15.036 -16.318 -16.794 1.00 74.56 196 GLN A O 1
ATOM 1553 N N . ASP A 1 197 ? 16.248 -15.050 -15.393 1.00 72.06 197 ASP A N 1
ATOM 1554 C CA . ASP A 1 197 ? 17.537 -15.735 -15.603 1.00 72.06 197 ASP A CA 1
ATOM 1555 C C . ASP A 1 197 ? 17.733 -16.988 -14.710 1.00 72.06 197 ASP A C 1
ATOM 1557 O O . ASP A 1 197 ? 18.803 -17.607 -14.739 1.00 72.06 197 ASP A O 1
ATOM 1561 N N . ARG A 1 198 ? 16.744 -17.355 -13.882 1.00 58.66 198 ARG A N 1
ATOM 1562 C CA . ARG A 1 198 ? 16.785 -18.505 -12.954 1.00 58.66 198 ARG A CA 1
ATOM 1563 C C . ARG A 1 198 ? 16.078 -19.739 -13.498 1.00 58.66 198 ARG A C 1
ATOM 1565 O O . ARG A 1 198 ? 16.587 -20.844 -13.196 1.00 58.66 198 ARG A O 1
#

Foldseek 3Di:
DVVCVVVVQWDFDCPDPPDTDTDGDPVVVVVVLVVCVVVVNNLVVLQVLLVVLLVLLVVLLVCCVDPCVVVSLVVCQVCVVSLVSSLLSLLVVLLDLVSLLSSLSSQLSCVVNVHPPDLCCVVQVSLVSLQVCLVVDDLVSVLSSLLSSLVNCVSVVVLVVNLVSLVVSLVSCVVVVVPSSNVSSVVSVVVSVVSVVD

pLDDT: mean 82.38, std 13.86, range [41.31, 97.44]

Radius of gyration: 18.81 Å; chains: 1; bounding box: 41×32×57 Å